Protein AF-A0A2A2IDH5-F1 (afdb_monomer)

Organism: NCBI:txid2024555

Radius of gyration: 20.51 Å; Cα contacts (8 Å, |Δi|>4): 268; chains: 1; bounding box: 49×36×58 Å

Secondary structure (DSSP, 8-state):
-GGGT--HHHHHHHTTS-HHHHHHHHHHTTPPPPPTTGGG--S---TTGGGS--HHHHHHHHHHHHHEEE-SSSS-EEEEES-HHHHHHHHHHTT--PPPEE-TTT--EEEEE--HHHHHHHHHTT---TTHHHHPPPP---HHHHHHHHHHHHHHHEEEETTTTEEEE--S-HHHHHHHHHHHHHTT---

Sequence (191 aa):
MYKEGESTADIGKRANVSAWYVNQLLKENNVERRPRGSWKRIYQLNEHYFKTWSNNMSYILGFFIADGTVARDSQFISISQKEKYILENIKKEMDSNQPLYQNKKTRVYILPLNNKIMKEDIINIHGIIPNKSSSAKFPNVPEEYMSHFVRGYFDGDGYINYEKYTLTFVGDSKAFMDSLMEILSSKGLKT

Nearest PDB structures (foldseek):
  7qsu-assembly1_A  TM=8.624E-01  e=4.381E-07  Thermococcus litoralis
  7qss-assembly1_A  TM=8.210E-01  e=2.157E-06  Thermococcus litoralis
  7qst-assembly1_A  TM=5.556E-01  e=7.504E-03  Pyrococcus horikoshii
  3e54-assembly1_B  TM=3.996E-01  e=3.382E-03  Vulcanisaeta distributa

InterPro domains:
  IPR004042 Intein DOD homing endonuclease, central region [PS50819] (60-189)
  IPR004860 Homing endonuclease, LAGLIDADG domain [PF14528] (57-103)
  IPR004860 Homing endonuclease, LAGLIDADG domain [PF14528] (145-189)
  IPR006142 Intein [PR00379] (57-69)
  IPR006142 Intein [PR00379] (148-160)
  IPR006142 Intein [PR00379] (176-191)
  IPR027434 Homing endonuclease [G3DSA:3.10.28.10] (54-191)
  IPR027434 Homing endonuclease [SSF55608] (56-125)
  IPR027434 Homing endonuclease [SSF55608] (140-190)

pLDDT: mean 86.94, std 6.56, range [62.88, 95.06]

Solvent-accessible surface area (backbone atoms only — not comparable to full-atom values): 10889 Å² total; per-residue (Å²): 100,70,91,75,70,50,49,52,59,56,52,10,63,76,69,76,45,54,37,64,57,48,49,50,51,38,57,76,66,71,52,86,74,80,63,89,68,56,88,74,60,88,59,56,56,55,58,61,55,80,78,54,91,44,65,65,45,30,19,50,51,20,24,38,70,46,42,34,46,49,46,80,93,51,58,28,32,33,40,54,38,71,58,58,66,61,55,51,51,53,32,57,75,40,58,38,68,57,70,76,44,68,41,88,85,80,58,32,28,33,43,59,47,80,31,55,60,44,44,48,38,41,35,73,73,41,56,54,49,56,74,34,59,74,66,38,58,71,54,93,65,58,76,94,34,39,68,33,20,52,53,18,25,37,76,52,40,41,47,80,39,81,90,77,74,41,80,44,79,65,77,72,18,64,70,26,51,54,53,50,49,52,56,43,42,76,71,71,44,94,124

Mean predicted aligned error: 8.14 Å

Foldseek 3Di:
DVVVPDQLCVVCVVVVHDSVVSVVVCVVVVPDDDPPCPVVDPKDWQLCLLVDDDLVNLLVLLLCLQAKAQDDPAQKIKGKALDVVVVVVVCVVRVIPADWDADPPVRIIMGIDRHNSNSCSCCPQFVQDGVCQAPPAGGPDPPVNVVSNNVSNCVRAWDADPVVRDIDGDGNYPNRVVVVVVVCVVVVDDD

Structure (mmCIF, N/CA/C/O backbone):
data_AF-A0A2A2IDH5-F1
#
_entry.id   AF-A0A2A2IDH5-F1
#
loop_
_atom_site.group_PDB
_atom_site.id
_atom_site.type_symbol
_atom_site.label_atom_id
_atom_site.label_alt_id
_atom_site.label_comp_id
_atom_site.label_asym_id
_atom_site.label_entity_id
_atom_site.label_seq_id
_atom_site.pdbx_PDB_ins_code
_atom_site.Cartn_x
_atom_site.Cartn_y
_atom_site.Cartn_z
_atom_site.occupancy
_atom_site.B_iso_or_equiv
_atom_site.auth_seq_id
_atom_site.auth_comp_id
_atom_site.auth_asym_id
_atom_site.auth_atom_id
_atom_site.pdbx_PDB_model_num
ATOM 1 N N . MET A 1 1 ? 10.435 -4.486 -30.054 1.00 75.25 1 MET A N 1
ATOM 2 C CA . MET A 1 1 ? 11.639 -5.084 -29.422 1.00 75.25 1 MET A CA 1
ATOM 3 C C . MET A 1 1 ? 11.979 -4.499 -28.041 1.00 75.25 1 MET A C 1
ATOM 5 O O . MET A 1 1 ? 11.616 -5.104 -27.044 1.00 75.25 1 MET A O 1
ATOM 9 N N . TYR A 1 2 ? 12.626 -3.324 -27.896 1.00 81.25 2 TYR A N 1
ATOM 10 C CA . TYR A 1 2 ? 13.015 -2.828 -26.547 1.00 81.25 2 TYR A CA 1
ATOM 11 C C . TYR A 1 2 ? 11.818 -2.474 -25.651 1.00 81.25 2 TYR A C 1
ATOM 13 O O . TYR A 1 2 ? 11.836 -2.761 -24.454 1.00 81.25 2 TYR A O 1
ATOM 21 N N . LYS A 1 3 ? 10.755 -1.894 -26.224 1.00 76.81 3 LYS A N 1
ATOM 22 C CA . LYS A 1 3 ? 9.500 -1.609 -25.504 1.00 76.81 3 LYS A CA 1
ATOM 23 C C . LYS A 1 3 ? 8.707 -2.875 -25.141 1.00 76.81 3 LYS A C 1
ATOM 25 O O . LYS A 1 3 ? 7.919 -2.834 -24.212 1.00 76.81 3 LYS A O 1
ATOM 30 N N . GLU A 1 4 ? 8.959 -3.992 -25.824 1.00 76.31 4 GLU A N 1
ATOM 31 C CA . GLU A 1 4 ? 8.293 -5.288 -25.589 1.00 76.31 4 GLU A CA 1
ATOM 32 C C . GLU A 1 4 ? 8.964 -6.125 -24.490 1.00 76.31 4 GLU A C 1
ATOM 34 O O . GLU A 1 4 ? 8.482 -7.201 -24.165 1.00 76.31 4 GLU A O 1
ATOM 39 N N . GLY A 1 5 ? 10.075 -5.662 -23.907 1.00 76.12 5 GLY A N 1
ATOM 40 C CA . GLY A 1 5 ? 10.741 -6.381 -22.816 1.00 76.12 5 GLY A CA 1
ATOM 41 C C . GLY A 1 5 ? 12.111 -6.963 -23.166 1.00 76.12 5 GLY A C 1
ATOM 42 O O . GLY A 1 5 ? 12.870 -7.287 -22.252 1.00 76.12 5 GLY A O 1
ATOM 43 N N . GLU A 1 6 ? 12.527 -6.964 -24.434 1.00 81.31 6 GLU A N 1
ATOM 44 C CA . GLU A 1 6 ? 13.840 -7.500 -24.829 1.00 81.31 6 GLU A CA 1
ATOM 45 C C . GLU A 1 6 ? 15.009 -6.654 -24.299 1.00 81.31 6 GLU A C 1
ATOM 47 O O . GLU A 1 6 ? 14.909 -5.426 -24.171 1.00 81.31 6 GLU A O 1
ATOM 52 N N . SER A 1 7 ? 16.125 -7.307 -23.962 1.00 83.56 7 SER A N 1
ATOM 53 C CA . SER A 1 7 ? 17.334 -6.620 -23.504 1.00 83.56 7 SER A CA 1
ATOM 54 C C . SER A 1 7 ? 18.100 -6.014 -24.684 1.00 83.56 7 SER A C 1
ATOM 56 O O . SER A 1 7 ? 18.029 -6.498 -25.811 1.00 83.56 7 SER A O 1
ATOM 58 N N . THR A 1 8 ? 18.888 -4.963 -24.445 1.00 86.69 8 THR A N 1
ATOM 59 C CA . THR A 1 8 ? 19.726 -4.364 -25.502 1.00 86.69 8 THR A CA 1
ATOM 60 C C . THR A 1 8 ? 20.790 -5.327 -26.025 1.00 86.69 8 THR A C 1
ATOM 62 O O . THR A 1 8 ? 21.214 -5.197 -27.171 1.00 86.69 8 THR A O 1
ATOM 65 N N . ALA A 1 9 ? 21.187 -6.316 -25.217 1.00 86.38 9 ALA A N 1
ATOM 66 C CA . ALA A 1 9 ? 22.082 -7.386 -25.636 1.00 86.38 9 ALA A CA 1
ATOM 67 C C . ALA A 1 9 ? 21.397 -8.354 -26.611 1.00 86.38 9 ALA A C 1
ATOM 69 O O . ALA A 1 9 ? 21.992 -8.705 -27.627 1.00 86.38 9 ALA A O 1
ATOM 70 N N . ASP A 1 10 ? 20.149 -8.742 -26.343 1.00 87.75 10 ASP A N 1
ATOM 71 C CA . ASP A 1 10 ? 19.398 -9.665 -27.206 1.00 87.75 10 ASP A CA 1
ATOM 72 C C . ASP A 1 10 ? 18.998 -9.000 -28.524 1.00 87.75 10 ASP A C 1
ATOM 74 O O . ASP A 1 10 ? 19.149 -9.593 -29.592 1.00 87.75 10 ASP A O 1
ATOM 78 N N . ILE A 1 11 ? 18.593 -7.728 -28.463 1.00 89.75 11 ILE A N 1
ATOM 79 C CA . ILE A 1 11 ? 18.322 -6.910 -29.651 1.00 89.75 11 ILE A CA 1
ATOM 80 C C . ILE A 1 11 ? 19.585 -6.785 -30.502 1.00 89.75 11 ILE A C 1
ATOM 82 O O . ILE A 1 11 ? 19.521 -6.973 -31.713 1.00 89.75 11 ILE A O 1
ATOM 86 N N . GLY A 1 12 ? 20.735 -6.520 -29.871 1.00 91.00 12 GLY A N 1
ATOM 87 C CA . GLY A 1 12 ? 22.019 -6.452 -30.565 1.00 91.00 12 GLY A CA 1
ATOM 88 C C . GLY A 1 12 ? 22.358 -7.761 -31.277 1.00 91.00 12 GLY A C 1
ATOM 89 O O . GLY A 1 12 ? 22.651 -7.751 -32.469 1.00 91.00 12 GLY A O 1
ATOM 90 N N . LYS A 1 13 ? 22.217 -8.902 -30.590 1.00 92.00 13 LYS A N 1
ATOM 91 C CA . LYS A 1 13 ? 22.432 -10.230 -31.189 1.00 92.00 13 LYS A CA 1
ATOM 92 C C . LYS A 1 13 ? 21.510 -10.490 -32.383 1.00 92.00 13 LYS A C 1
ATOM 94 O O . LYS A 1 13 ? 21.986 -10.944 -33.416 1.00 92.00 13 LYS A O 1
ATOM 99 N N . ARG A 1 14 ? 20.210 -10.187 -32.268 1.00 91.06 14 ARG A N 1
ATOM 100 C CA . ARG A 1 14 ? 19.225 -10.406 -33.347 1.00 91.06 14 ARG A CA 1
ATOM 101 C C . ARG A 1 14 ? 19.453 -9.504 -34.554 1.00 91.06 14 ARG A C 1
ATOM 103 O O . ARG A 1 14 ? 19.289 -9.952 -35.681 1.00 91.06 14 ARG A O 1
ATOM 110 N N . ALA A 1 15 ? 19.815 -8.249 -34.314 1.00 91.06 15 ALA A N 1
ATOM 111 C CA . ALA A 1 15 ? 20.080 -7.272 -35.363 1.00 91.06 15 ALA A CA 1
ATOM 112 C C . ALA A 1 15 ? 21.537 -7.305 -35.868 1.00 91.06 15 ALA A C 1
ATOM 114 O O . ALA A 1 15 ? 21.900 -6.487 -36.706 1.00 91.06 15 ALA A O 1
ATOM 115 N N . ASN A 1 16 ? 22.364 -8.234 -35.371 1.00 92.38 16 ASN A N 1
ATOM 116 C CA . ASN A 1 16 ? 23.793 -8.352 -35.673 1.00 92.38 16 ASN A CA 1
ATOM 117 C C . ASN A 1 16 ? 24.584 -7.041 -35.469 1.00 92.38 16 ASN A C 1
ATOM 119 O O . ASN A 1 16 ? 25.449 -6.673 -36.262 1.00 92.38 16 ASN A O 1
ATOM 123 N N . VAL A 1 17 ? 24.275 -6.319 -34.391 1.00 93.25 17 VAL A N 1
ATOM 124 C CA . VAL A 1 17 ? 24.934 -5.067 -33.995 1.00 93.25 17 VAL A CA 1
ATOM 125 C C . VAL A 1 17 ? 25.355 -5.120 -32.531 1.00 93.25 17 VAL A C 1
ATOM 127 O O . VAL A 1 17 ? 24.842 -5.901 -31.728 1.00 93.25 17 VAL A O 1
ATOM 130 N N . SER A 1 18 ? 26.296 -4.263 -32.139 1.00 91.94 18 SER A N 1
ATOM 131 C CA . SER A 1 18 ? 26.713 -4.200 -30.740 1.00 91.94 18 SER A CA 1
ATOM 132 C C . SER A 1 18 ? 25.581 -3.667 -29.850 1.00 91.94 18 SER A C 1
ATOM 134 O O . SER A 1 18 ? 24.831 -2.764 -30.225 1.00 91.94 18 SER A O 1
ATOM 136 N N . ALA A 1 19 ? 25.485 -4.171 -28.616 1.00 88.56 19 ALA A N 1
ATOM 137 C CA . ALA A 1 19 ? 24.550 -3.632 -27.621 1.00 88.56 19 ALA A CA 1
ATOM 138 C C . ALA A 1 19 ? 24.802 -2.137 -27.341 1.00 88.56 19 ALA A C 1
ATOM 140 O O . ALA A 1 19 ? 23.887 -1.401 -26.970 1.00 88.56 19 ALA A O 1
ATOM 141 N N . TRP A 1 20 ? 26.044 -1.677 -27.530 1.00 91.44 20 TRP A N 1
ATOM 142 C CA . TRP A 1 20 ? 26.407 -0.264 -27.472 1.00 91.44 20 TRP A CA 1
ATOM 143 C C . TRP A 1 20 ? 25.714 0.546 -28.572 1.00 91.44 20 TRP A C 1
ATOM 145 O O . TRP A 1 20 ? 25.109 1.567 -28.265 1.00 91.44 20 TRP A O 1
ATOM 155 N N . TYR A 1 21 ? 25.711 0.055 -29.813 1.00 90.31 21 TYR A N 1
ATOM 156 C CA . TYR A 1 21 ? 25.030 0.716 -30.926 1.00 90.31 21 TYR A CA 1
ATOM 157 C C . TYR A 1 21 ? 23.512 0.780 -30.703 1.00 90.31 21 TYR A C 1
ATOM 159 O O . TYR A 1 21 ? 22.900 1.833 -30.861 1.00 90.31 21 TYR A O 1
ATOM 167 N N . VAL A 1 22 ? 22.908 -0.302 -30.192 1.00 90.12 22 VAL A N 1
ATOM 168 C CA . VAL A 1 22 ? 21.497 -0.292 -29.757 1.00 90.12 22 VAL A CA 1
ATOM 169 C C . VAL A 1 22 ? 21.266 0.752 -28.659 1.00 90.12 22 VAL A C 1
ATOM 171 O O . VAL A 1 22 ? 20.273 1.477 -28.679 1.00 90.12 22 VAL A O 1
ATOM 174 N N . ASN A 1 23 ? 22.183 0.870 -27.693 1.00 88.31 23 ASN A N 1
ATOM 175 C CA . ASN A 1 23 ? 22.093 1.900 -26.662 1.00 88.31 23 ASN A CA 1
ATOM 176 C C . ASN A 1 23 ? 22.203 3.316 -27.244 1.00 88.31 23 ASN A C 1
ATOM 178 O O . ASN A 1 23 ? 21.489 4.201 -26.775 1.00 88.31 23 ASN A O 1
ATOM 182 N N . GLN A 1 24 ? 23.069 3.542 -28.226 1.00 91.75 24 GLN A N 1
ATOM 183 C CA . GLN A 1 24 ? 23.188 4.835 -28.882 1.00 91.75 24 GLN A CA 1
ATOM 184 C C . GLN A 1 24 ? 21.881 5.200 -29.598 1.00 91.75 24 GLN A C 1
ATOM 186 O O . GLN A 1 24 ? 21.319 6.254 -29.311 1.00 91.75 24 GLN A O 1
ATOM 191 N N . LEU A 1 25 ? 21.323 4.280 -30.390 1.00 91.12 25 LEU A N 1
ATOM 192 C CA . LEU A 1 25 ? 20.044 4.475 -31.079 1.00 91.12 25 LEU A CA 1
ATOM 193 C C . LEU A 1 25 ? 18.896 4.788 -30.113 1.00 91.12 25 LEU A C 1
ATOM 195 O O . LEU A 1 25 ? 18.115 5.705 -30.353 1.00 91.12 25 LEU A O 1
ATOM 199 N N . LEU A 1 26 ? 18.796 4.066 -28.992 1.00 90.12 26 LEU A N 1
ATOM 200 C CA . LEU A 1 26 ? 17.772 4.342 -27.977 1.00 90.12 26 LEU A CA 1
ATOM 201 C C . LEU A 1 26 ? 17.921 5.746 -27.372 1.00 90.12 26 LEU A C 1
ATOM 203 O O . LEU A 1 26 ? 16.916 6.370 -27.042 1.00 90.12 26 LEU A O 1
ATOM 207 N N . LYS A 1 27 ? 19.157 6.241 -27.220 1.00 89.25 27 LYS A N 1
ATOM 208 C CA . LYS A 1 27 ? 19.429 7.599 -26.728 1.00 89.25 27 LYS A CA 1
ATOM 209 C C . LYS A 1 27 ? 19.056 8.652 -27.774 1.00 89.25 27 LYS A C 1
ATOM 211 O O . LYS A 1 27 ? 18.391 9.617 -27.428 1.00 89.25 27 LYS A O 1
ATOM 216 N N . GLU A 1 28 ? 19.447 8.449 -29.030 1.00 91.56 28 GLU A N 1
ATOM 217 C CA . GLU A 1 28 ? 19.135 9.352 -30.150 1.00 91.56 28 GLU A CA 1
ATOM 218 C C . GLU A 1 28 ? 17.625 9.469 -30.394 1.00 91.56 28 GLU A C 1
ATOM 220 O O . GLU A 1 28 ? 17.127 10.544 -30.711 1.00 91.56 28 GLU A O 1
ATOM 225 N N . ASN A 1 29 ? 16.880 8.386 -30.161 1.00 90.50 29 ASN A N 1
ATOM 226 C CA . ASN A 1 29 ? 15.424 8.346 -30.302 1.00 90.50 29 ASN A CA 1
ATOM 227 C C . ASN A 1 29 ? 14.661 8.719 -29.014 1.00 90.50 29 ASN A C 1
ATOM 229 O O . ASN A 1 29 ? 13.457 8.482 -28.937 1.00 90.50 29 ASN A O 1
ATOM 233 N N . ASN A 1 30 ? 15.336 9.266 -27.992 1.00 87.12 30 ASN A N 1
ATOM 234 C CA . ASN A 1 30 ? 14.735 9.665 -26.709 1.00 87.12 30 ASN A CA 1
ATOM 235 C C . ASN A 1 30 ? 13.867 8.571 -26.056 1.00 87.12 30 ASN A C 1
ATOM 237 O O . ASN A 1 30 ? 12.819 8.844 -25.470 1.00 87.12 30 ASN A O 1
ATOM 241 N N . VAL A 1 31 ? 14.291 7.309 -26.155 1.00 86.69 31 VAL A N 1
ATOM 242 C CA . VAL A 1 31 ? 13.559 6.194 -25.551 1.00 86.69 31 VAL A CA 1
ATOM 243 C C . VAL A 1 31 ? 13.890 6.108 -24.064 1.00 86.69 31 VAL A C 1
ATOM 245 O O . VAL A 1 31 ? 15.052 5.939 -23.680 1.00 86.69 31 VAL A O 1
ATOM 248 N N . GLU A 1 32 ? 12.854 6.178 -23.226 1.00 82.00 32 GLU A N 1
ATOM 249 C CA . GLU A 1 32 ? 12.983 6.061 -21.775 1.00 82.00 32 GLU A CA 1
ATOM 250 C C . GLU A 1 32 ? 13.633 4.725 -21.382 1.00 82.00 32 GLU A C 1
ATOM 252 O O . GLU A 1 32 ? 13.291 3.646 -21.881 1.00 82.00 32 GLU A O 1
ATOM 257 N N . ARG A 1 33 ? 14.635 4.801 -20.502 1.00 80.31 33 ARG A N 1
ATOM 258 C CA . ARG A 1 33 ? 15.406 3.633 -20.075 1.00 80.31 33 ARG A CA 1
ATOM 259 C C . ARG A 1 33 ? 14.729 2.950 -18.908 1.00 80.31 33 ARG A C 1
ATOM 261 O O . ARG A 1 33 ? 14.283 3.599 -17.968 1.00 80.31 33 ARG A O 1
ATOM 268 N N . ARG A 1 34 ? 14.756 1.616 -18.919 1.00 75.88 34 ARG A N 1
ATOM 269 C CA . ARG A 1 34 ? 14.282 0.851 -17.766 1.00 75.88 34 ARG A CA 1
ATOM 270 C C . ARG A 1 34 ? 15.101 1.198 -16.518 1.00 75.88 34 ARG A C 1
ATOM 272 O O . ARG A 1 34 ? 16.325 1.352 -16.624 1.00 75.88 34 ARG A O 1
ATOM 279 N N . PRO A 1 35 ? 14.473 1.229 -15.331 1.00 72.06 35 PRO A N 1
ATOM 280 C CA . PRO A 1 35 ? 15.184 1.440 -14.082 1.00 72.06 35 PRO A CA 1
ATOM 281 C C . PRO A 1 35 ? 16.324 0.435 -13.906 1.00 72.06 35 PRO A C 1
ATOM 283 O O . PRO A 1 35 ? 16.200 -0.752 -14.238 1.00 72.06 35 PRO A O 1
ATOM 286 N N . ARG A 1 36 ? 17.445 0.898 -13.349 1.00 69.12 36 ARG A N 1
ATOM 287 C CA . ARG A 1 36 ? 18.594 0.038 -13.046 1.00 69.12 36 ARG A CA 1
ATOM 288 C C . ARG A 1 36 ? 18.159 -1.100 -12.112 1.00 69.12 36 ARG A C 1
ATOM 290 O O . ARG A 1 36 ? 17.533 -0.852 -11.088 1.00 69.12 36 ARG A O 1
ATOM 297 N N . GLY A 1 37 ? 18.489 -2.341 -12.468 1.00 68.12 37 GLY A N 1
ATOM 298 C CA . GLY A 1 37 ? 18.115 -3.547 -11.722 1.00 68.12 37 GLY A CA 1
ATOM 299 C C . GLY A 1 37 ? 16.768 -4.166 -12.114 1.00 68.12 37 GLY A C 1
ATOM 300 O O . GLY A 1 37 ? 16.475 -5.265 -11.655 1.00 68.12 37 GLY A O 1
ATOM 301 N N . SER A 1 38 ? 15.985 -3.534 -12.996 1.00 69.12 38 SER A N 1
ATOM 302 C CA . SER A 1 38 ? 14.697 -4.072 -13.478 1.00 69.12 38 SER A CA 1
ATOM 303 C C . SER A 1 38 ? 14.815 -5.445 -14.149 1.00 69.12 38 SER A C 1
ATOM 305 O O . SER A 1 38 ? 13.903 -6.251 -14.036 1.00 69.12 38 SER A O 1
ATOM 307 N N . TRP A 1 39 ? 15.954 -5.762 -14.773 1.00 68.56 39 TRP A N 1
ATOM 308 C CA . TRP A 1 39 ? 16.216 -7.078 -15.373 1.00 68.56 39 TRP A CA 1
ATOM 309 C C . TRP A 1 39 ? 16.347 -8.215 -14.346 1.00 68.56 39 TRP A C 1
ATOM 311 O O . TRP A 1 39 ? 16.311 -9.378 -14.726 1.00 68.56 39 TRP A O 1
ATOM 321 N N . LYS A 1 40 ? 16.521 -7.900 -13.053 1.00 70.38 40 LYS A N 1
ATOM 322 C CA . LYS A 1 40 ? 16.496 -8.888 -11.961 1.00 70.38 40 LYS A CA 1
ATOM 323 C C . LYS A 1 40 ? 15.075 -9.175 -11.463 1.00 70.38 40 LYS A C 1
ATOM 325 O O . LYS A 1 40 ? 14.916 -9.963 -10.534 1.00 70.38 40 LYS A O 1
ATOM 330 N N . ARG A 1 41 ? 14.049 -8.513 -12.011 1.00 71.50 41 ARG A N 1
ATOM 331 C CA . ARG A 1 41 ? 12.656 -8.759 -11.628 1.00 71.50 41 ARG A CA 1
ATOM 332 C C . ARG A 1 41 ? 12.228 -10.120 -12.169 1.00 71.50 41 ARG A C 1
ATOM 334 O O . ARG A 1 41 ? 12.190 -10.332 -13.373 1.00 71.50 41 ARG A O 1
ATOM 341 N N . ILE A 1 42 ? 11.922 -11.024 -11.246 1.00 75.69 42 ILE A N 1
ATOM 342 C CA . ILE A 1 42 ? 11.400 -12.368 -11.533 1.00 75.69 42 ILE A CA 1
ATOM 343 C C . ILE A 1 42 ? 9.864 -12.346 -11.547 1.00 75.69 42 ILE A C 1
ATOM 345 O O . ILE A 1 42 ? 9.229 -13.141 -12.233 1.00 75.69 42 ILE A O 1
ATOM 349 N N . TYR A 1 43 ? 9.272 -11.415 -10.795 1.00 80.94 43 TYR A N 1
ATOM 350 C CA . TYR A 1 43 ? 7.837 -11.336 -10.567 1.00 80.94 43 TYR A CA 1
ATOM 351 C C . TYR A 1 43 ? 7.207 -10.172 -11.338 1.00 80.94 43 TYR A C 1
ATOM 353 O O . TYR A 1 43 ? 7.729 -9.055 -11.319 1.00 80.94 43 TYR A O 1
ATOM 361 N N . GLN A 1 44 ? 6.082 -10.456 -11.994 1.00 82.88 44 GLN A N 1
ATOM 362 C CA . GLN A 1 44 ? 5.199 -9.481 -12.624 1.00 82.88 44 GLN A CA 1
ATOM 363 C C . GLN A 1 44 ? 4.422 -8.722 -11.545 1.00 82.88 44 GLN A C 1
ATOM 365 O O . GLN A 1 44 ? 4.079 -9.282 -10.500 1.00 82.88 44 GLN A O 1
ATOM 370 N N . LEU A 1 45 ? 4.199 -7.434 -11.800 1.00 84.94 45 LEU A N 1
ATOM 371 C CA . LEU A 1 45 ? 3.436 -6.521 -10.959 1.00 84.94 45 LEU A CA 1
ATOM 372 C C . LEU A 1 45 ? 3.004 -5.322 -11.806 1.00 84.94 45 LEU A C 1
ATOM 374 O O . LEU A 1 45 ? 3.820 -4.802 -12.572 1.00 84.94 45 LEU A O 1
ATOM 378 N N . ASN A 1 46 ? 1.783 -4.822 -11.613 1.00 86.62 46 ASN A N 1
ATOM 379 C CA . ASN A 1 46 ? 1.387 -3.528 -12.160 1.00 86.62 46 ASN A CA 1
ATOM 380 C C . ASN A 1 46 ? 2.147 -2.388 -11.457 1.00 86.62 46 ASN A C 1
ATOM 382 O O . ASN A 1 46 ? 1.764 -1.913 -10.389 1.00 86.62 46 ASN A O 1
ATOM 386 N N . GLU A 1 47 ? 3.249 -1.941 -12.060 1.00 84.31 47 GLU A N 1
ATOM 387 C CA . GLU A 1 47 ? 4.163 -0.953 -11.464 1.00 84.31 47 GLU A CA 1
ATOM 388 C C . GLU A 1 47 ? 3.543 0.440 -11.326 1.00 84.31 47 GLU A C 1
ATOM 390 O O . GLU A 1 47 ? 4.068 1.257 -10.579 1.00 84.31 47 GLU A O 1
ATOM 395 N N . HIS A 1 48 ? 2.4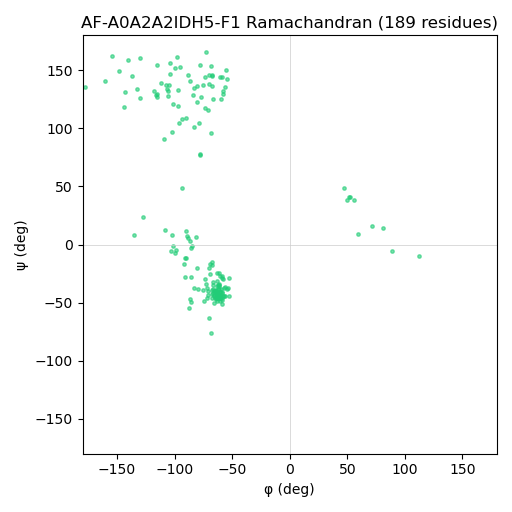55 0.713 -12.048 1.00 87.44 48 HIS A N 1
ATOM 396 C CA . HIS A 1 48 ? 1.790 2.015 -12.115 1.00 87.44 48 HIS A CA 1
ATOM 397 C C . HIS A 1 48 ? 0.441 2.031 -11.393 1.00 87.44 48 HIS A C 1
ATOM 399 O O . HIS A 1 48 ? -0.320 2.985 -11.538 1.00 87.44 48 HIS A O 1
ATOM 405 N N . TYR A 1 49 ? 0.152 1.000 -10.595 1.00 89.94 49 TYR A N 1
ATOM 406 C CA . TYR A 1 49 ? -1.126 0.844 -9.904 1.00 89.94 49 TYR A CA 1
ATOM 407 C C . TYR A 1 49 ? -1.522 2.073 -9.066 1.00 89.94 49 TYR A C 1
ATOM 409 O O . TYR A 1 49 ? -2.683 2.460 -9.050 1.00 89.94 49 TYR A O 1
ATOM 417 N N . PHE A 1 50 ? -0.559 2.740 -8.419 1.00 90.00 50 PHE A N 1
ATOM 418 C CA . PHE A 1 50 ? -0.825 3.904 -7.563 1.00 90.00 50 PHE A CA 1
ATOM 419 C C . PHE A 1 50 ? -0.826 5.255 -8.294 1.00 90.00 50 PHE A C 1
ATOM 421 O O . PHE A 1 50 ? -0.941 6.291 -7.636 1.00 90.00 50 PHE A O 1
ATOM 428 N N . LYS A 1 51 ? -0.699 5.272 -9.628 1.00 90.50 51 LYS A N 1
ATOM 429 C CA . LYS A 1 51 ? -0.709 6.513 -10.421 1.00 90.50 51 LYS A CA 1
ATOM 430 C C . LYS A 1 51 ? -2.108 6.985 -10.791 1.00 90.50 51 LYS A C 1
ATOM 432 O O . LYS A 1 51 ? -2.312 8.178 -10.992 1.00 90.50 51 LYS A O 1
ATOM 437 N N . THR A 1 52 ? -3.054 6.060 -10.906 1.00 90.50 52 THR A N 1
ATOM 438 C CA . THR A 1 52 ? -4.427 6.356 -11.315 1.00 90.50 52 THR A CA 1
ATOM 439 C C . THR A 1 52 ? -5.367 6.021 -10.175 1.00 90.50 52 THR A C 1
ATOM 441 O O . THR A 1 52 ? -5.324 4.921 -9.627 1.00 90.50 52 THR A O 1
ATOM 444 N N . TRP A 1 53 ? -6.216 6.978 -9.817 1.00 91.50 53 TRP A N 1
ATOM 445 C CA . TRP A 1 53 ? -7.227 6.767 -8.796 1.00 91.50 53 TRP A CA 1
ATOM 446 C C . TRP A 1 53 ? -8.322 5.823 -9.297 1.00 91.50 53 TRP A C 1
ATOM 448 O O . TRP A 1 53 ? -8.770 5.906 -10.439 1.00 91.50 53 TRP A O 1
ATOM 458 N N . SER A 1 54 ? -8.739 4.913 -8.426 1.00 94.31 54 SER A N 1
ATOM 459 C CA . SER A 1 54 ? -9.878 4.023 -8.631 1.00 94.31 54 SER A CA 1
ATOM 460 C C . SER A 1 54 ? -10.431 3.604 -7.273 1.00 94.31 54 SER A C 1
ATOM 462 O O . SER A 1 54 ? -9.733 3.674 -6.260 1.00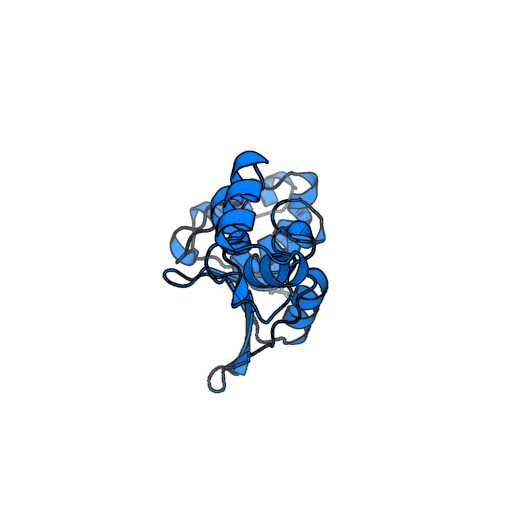 94.31 54 SER A O 1
ATOM 464 N N . ASN A 1 55 ? -11.665 3.103 -7.232 1.00 94.94 55 ASN A N 1
ATOM 465 C CA . ASN A 1 55 ? -12.288 2.646 -5.984 1.00 94.94 55 ASN A CA 1
ATOM 466 C C . ASN A 1 55 ? -11.453 1.568 -5.264 1.00 94.94 55 ASN A C 1
ATOM 468 O O . ASN A 1 55 ? -11.378 1.553 -4.032 1.00 94.94 55 ASN A O 1
ATOM 472 N N . ASN A 1 56 ? -10.807 0.682 -6.026 1.00 94.62 56 ASN A N 1
ATOM 473 C CA . ASN A 1 56 ? -9.965 -0.388 -5.492 1.00 94.62 56 ASN A CA 1
ATOM 474 C C . ASN A 1 56 ? -8.577 0.118 -5.096 1.00 94.62 56 ASN A C 1
ATOM 476 O O . ASN A 1 56 ? -8.043 -0.295 -4.067 1.00 94.62 56 ASN A O 1
ATOM 480 N N . MET A 1 57 ? -8.000 1.037 -5.874 1.00 94.31 57 MET A N 1
ATOM 481 C CA . MET A 1 57 ? -6.715 1.656 -5.554 1.00 94.31 57 MET A CA 1
ATOM 482 C C . MET A 1 57 ? -6.809 2.440 -4.246 1.00 94.31 57 MET A C 1
ATOM 484 O O . MET A 1 57 ? -5.980 2.235 -3.364 1.00 94.31 57 MET A O 1
ATOM 488 N N . SER A 1 58 ? -7.861 3.239 -4.068 1.00 94.31 58 SER A N 1
ATOM 489 C CA . SER A 1 58 ? -8.084 4.032 -2.854 1.00 94.31 58 SER A CA 1
ATOM 490 C C . SER A 1 58 ? -8.308 3.157 -1.628 1.00 94.31 58 SER A C 1
ATOM 492 O O . SER A 1 58 ? -7.752 3.432 -0.568 1.00 94.31 58 SER A O 1
ATOM 494 N N . TYR A 1 59 ? -9.058 2.063 -1.788 1.00 95.06 59 TYR A N 1
ATOM 495 C CA . TYR A 1 59 ? -9.216 1.048 -0.747 1.00 95.06 59 TYR A CA 1
ATOM 496 C C . TYR A 1 59 ? -7.876 0.438 -0.334 1.00 95.06 59 TYR A C 1
ATOM 498 O O . TYR A 1 59 ? -7.529 0.433 0.844 1.00 95.06 59 TYR A O 1
ATOM 506 N N . ILE A 1 60 ? -7.088 -0.012 -1.309 1.00 94.44 60 ILE A N 1
ATOM 507 C CA . ILE A 1 60 ? -5.764 -0.583 -1.063 1.00 94.44 60 ILE A CA 1
ATOM 508 C C . ILE A 1 60 ? -4.816 0.445 -0.445 1.00 94.44 60 ILE A C 1
ATOM 510 O O . ILE A 1 60 ? -4.010 0.077 0.403 1.00 94.44 60 ILE A O 1
ATOM 514 N N . LEU A 1 61 ? -4.902 1.720 -0.830 1.00 93.25 61 LEU A N 1
ATOM 515 C CA . LEU A 1 61 ? -4.088 2.791 -0.261 1.00 93.25 61 LEU A CA 1
ATOM 516 C C . LEU A 1 61 ? -4.427 3.030 1.217 1.00 93.25 61 LEU A C 1
ATOM 518 O O . LEU A 1 61 ? -3.516 3.125 2.037 1.00 93.25 61 LEU A O 1
ATOM 522 N N . GLY A 1 62 ? -5.717 3.072 1.566 1.00 92.44 62 GLY A N 1
ATOM 523 C CA . GLY A 1 62 ? -6.165 3.162 2.958 1.00 92.44 62 GLY A CA 1
ATOM 524 C C . GLY A 1 62 ? -5.687 1.966 3.779 1.00 92.44 62 GLY A C 1
ATOM 525 O O . GLY A 1 62 ? -5.045 2.137 4.816 1.00 92.44 62 GLY A O 1
ATOM 526 N N . PHE A 1 63 ? -5.886 0.757 3.250 1.00 92.81 63 PHE A N 1
ATOM 527 C CA . PHE A 1 63 ? -5.420 -0.486 3.870 1.00 92.81 63 PHE A CA 1
ATOM 528 C C . PHE A 1 63 ? -3.893 -0.506 4.038 1.00 92.81 63 PHE A C 1
ATOM 530 O O . PHE A 1 63 ? -3.359 -0.938 5.057 1.00 92.81 63 PHE A O 1
ATOM 537 N N . PHE A 1 64 ? -3.158 0.031 3.061 1.00 92.19 64 PHE A N 1
ATOM 538 C CA . PHE A 1 64 ? -1.708 0.168 3.124 1.00 92.19 64 PHE A CA 1
ATOM 539 C C . PHE A 1 64 ? -1.258 1.160 4.203 1.00 92.19 64 PHE A C 1
ATOM 541 O O . PHE A 1 64 ? -0.193 0.971 4.790 1.00 92.19 64 PHE A O 1
ATOM 548 N N . ILE A 1 65 ? -2.018 2.215 4.499 1.00 89.94 65 ILE A N 1
ATOM 549 C CA . ILE A 1 65 ? -1.670 3.157 5.575 1.00 89.94 65 ILE A CA 1
ATOM 550 C C . ILE A 1 65 ? -1.913 2.554 6.956 1.00 89.94 65 ILE A C 1
ATOM 552 O O . ILE A 1 65 ? -1.123 2.848 7.851 1.00 89.94 65 ILE A O 1
ATOM 556 N N . ALA A 1 66 ? -2.873 1.646 7.102 1.00 88.88 66 ALA A N 1
ATOM 557 C CA . ALA A 1 66 ? -3.005 0.808 8.290 1.00 88.88 66 ALA A CA 1
ATOM 558 C C . ALA A 1 66 ? -1.837 -0.202 8.375 1.00 88.88 66 ALA A C 1
ATOM 560 O O . ALA A 1 66 ? -0.819 0.054 9.021 1.00 88.88 66 ALA A O 1
ATOM 561 N N . ASP A 1 67 ? -1.869 -1.265 7.570 1.00 88.25 67 ASP A N 1
ATOM 562 C CA . ASP A 1 67 ? -1.016 -2.457 7.755 1.00 88.25 67 ASP A CA 1
ATOM 563 C C . ASP A 1 67 ? 0.219 -2.540 6.839 1.00 88.25 67 ASP A C 1
ATOM 565 O O . ASP A 1 67 ? 1.020 -3.483 6.884 1.00 88.25 67 ASP A O 1
ATOM 569 N N . GLY A 1 68 ? 0.399 -1.563 5.953 1.00 88.75 68 GLY A N 1
ATOM 570 C CA . GLY A 1 68 ? 1.541 -1.522 5.041 1.00 88.75 68 GLY A CA 1
ATOM 571 C C . GLY A 1 68 ? 2.860 -1.158 5.724 1.00 88.75 68 GLY A C 1
ATOM 572 O O . GLY A 1 68 ? 2.920 -0.641 6.833 1.00 88.75 68 GLY A O 1
ATOM 573 N N . THR A 1 69 ? 3.972 -1.388 5.044 1.00 89.88 69 THR A N 1
ATOM 574 C CA . THR A 1 69 ? 5.303 -0.935 5.452 1.00 89.88 69 THR A CA 1
ATOM 575 C C . THR A 1 69 ? 6.077 -0.531 4.208 1.00 89.88 69 THR A C 1
ATOM 577 O O . THR A 1 69 ? 6.142 -1.275 3.229 1.00 89.88 69 THR A O 1
ATOM 580 N N . VAL A 1 70 ? 6.687 0.651 4.249 1.00 90.31 70 VAL A N 1
ATOM 581 C CA . VAL A 1 70 ? 7.619 1.117 3.217 1.00 90.31 70 VAL A CA 1
ATOM 582 C C . VAL A 1 70 ? 9.034 0.822 3.700 1.00 90.31 70 VAL A C 1
ATOM 584 O O . VAL A 1 70 ? 9.451 1.328 4.743 1.00 90.31 70 VAL A O 1
ATOM 587 N N . ALA A 1 71 ? 9.790 0.007 2.960 1.00 88.00 71 ALA A N 1
ATOM 588 C CA . ALA A 1 71 ? 11.160 -0.307 3.345 1.00 88.00 71 ALA A CA 1
ATOM 589 C C . ALA A 1 71 ? 12.058 0.936 3.228 1.00 88.00 71 ALA A C 1
ATOM 591 O O . ALA A 1 71 ? 12.006 1.653 2.228 1.00 88.00 71 ALA A O 1
ATOM 592 N N . ARG A 1 72 ? 12.922 1.176 4.222 1.00 83.56 72 ARG A N 1
ATOM 593 C CA . ARG A 1 72 ? 13.857 2.314 4.219 1.00 83.56 72 ARG A CA 1
ATOM 594 C C . ARG A 1 72 ? 14.949 2.123 3.164 1.00 83.56 72 ARG A C 1
ATOM 596 O O . ARG A 1 72 ? 14.976 2.843 2.167 1.00 83.56 72 ARG A O 1
ATOM 603 N N . ASP A 1 73 ? 15.757 1.081 3.335 1.00 84.25 73 ASP A N 1
ATOM 604 C CA . ASP A 1 73 ? 16.970 0.853 2.534 1.00 84.25 73 ASP A CA 1
ATOM 605 C C . ASP A 1 73 ? 16.726 -0.023 1.297 1.00 84.25 73 ASP A C 1
ATOM 607 O O . ASP A 1 73 ? 17.519 -0.047 0.357 1.00 84.25 73 ASP A O 1
ATOM 611 N N . SER A 1 74 ? 15.598 -0.734 1.270 1.00 84.88 74 SER A N 1
ATOM 612 C CA . SER A 1 74 ? 15.235 -1.641 0.180 1.00 84.88 74 SER A CA 1
ATOM 613 C C . SER A 1 74 ? 14.165 -1.049 -0.738 1.00 84.88 74 SER A C 1
ATOM 615 O O . SER A 1 74 ? 13.396 -0.168 -0.355 1.00 84.88 74 SER A O 1
ATOM 617 N N . GLN A 1 75 ? 14.114 -1.531 -1.980 1.00 84.81 75 GLN A N 1
ATOM 618 C CA . GLN A 1 75 ? 13.221 -1.030 -3.033 1.00 84.81 75 GLN A CA 1
ATOM 619 C C . GLN A 1 75 ? 11.908 -1.826 -3.089 1.00 84.81 75 GLN A C 1
ATOM 621 O O . GLN A 1 75 ? 11.510 -2.307 -4.150 1.00 84.81 75 GLN A O 1
ATOM 626 N N . PHE A 1 76 ? 11.274 -2.010 -1.931 1.00 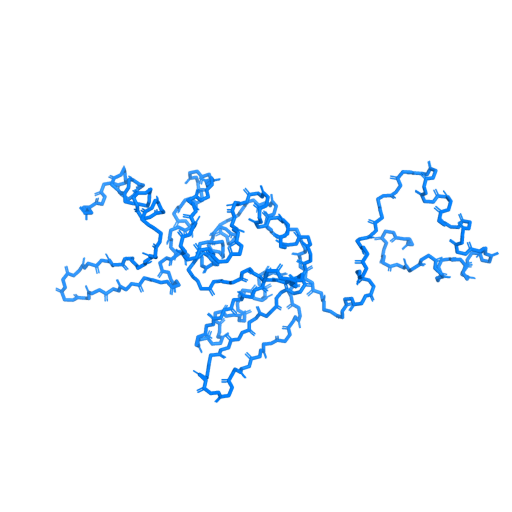86.38 76 PHE A N 1
ATOM 627 C CA . PHE A 1 76 ? 10.002 -2.713 -1.822 1.00 86.38 76 PHE A CA 1
ATOM 628 C C . PHE A 1 76 ? 9.067 -2.043 -0.821 1.00 86.38 76 PHE A C 1
ATOM 630 O O . PHE A 1 76 ? 9.493 -1.318 0.083 1.00 86.38 76 PHE A O 1
ATOM 637 N N . ILE A 1 77 ? 7.788 -2.336 -0.993 1.00 90.62 77 ILE A N 1
ATOM 638 C CA . ILE A 1 77 ? 6.751 -2.120 0.009 1.00 90.62 77 ILE A CA 1
ATOM 639 C C . ILE A 1 77 ? 6.206 -3.485 0.416 1.00 90.62 77 ILE A C 1
ATOM 641 O O . ILE A 1 77 ? 6.298 -4.442 -0.353 1.00 90.62 77 ILE A O 1
ATOM 645 N N . SER A 1 78 ? 5.669 -3.609 1.616 1.00 91.69 78 SER A N 1
ATOM 646 C CA . SER A 1 78 ? 5.083 -4.866 2.074 1.00 91.69 78 SER A CA 1
ATOM 647 C C . SER A 1 78 ? 3.777 -4.622 2.790 1.00 91.69 78 SER A C 1
ATOM 649 O O . SER A 1 78 ? 3.648 -3.635 3.504 1.00 91.69 78 SER A O 1
ATOM 651 N N . ILE A 1 79 ? 2.837 -5.543 2.628 1.00 92.69 79 ILE A N 1
ATOM 652 C CA . ILE A 1 79 ? 1.591 -5.571 3.392 1.00 92.69 79 ILE A CA 1
ATOM 653 C C . ILE A 1 79 ? 1.619 -6.836 4.235 1.00 92.69 79 ILE A C 1
ATOM 655 O O . ILE A 1 79 ? 1.916 -7.914 3.709 1.00 92.69 79 ILE A O 1
ATOM 659 N N . SER A 1 80 ? 1.365 -6.692 5.532 1.00 92.00 80 SER A N 1
ATOM 660 C CA . SER A 1 80 ? 1.382 -7.808 6.474 1.00 92.00 80 SER A CA 1
ATOM 661 C C . SER A 1 80 ? -0.017 -8.019 7.026 1.00 92.00 80 SER A C 1
ATOM 663 O O . SER A 1 80 ? -0.600 -7.073 7.528 1.00 92.00 80 SER A O 1
ATOM 665 N N . GLN A 1 81 ? -0.550 -9.238 6.944 1.00 92.00 81 GLN A N 1
ATOM 666 C CA . GLN A 1 81 ? -1.867 -9.547 7.501 1.00 92.00 81 GLN A CA 1
ATOM 667 C C . GLN A 1 81 ? -1.955 -10.998 7.992 1.00 92.00 81 GLN A C 1
ATOM 669 O O . GLN A 1 81 ? -1.279 -11.888 7.467 1.00 92.00 81 GLN A O 1
ATOM 674 N N . LYS A 1 82 ? -2.768 -11.263 9.019 1.00 88.88 82 LYS A N 1
ATOM 675 C CA . LYS A 1 82 ? -3.029 -12.630 9.510 1.00 88.88 82 LYS A CA 1
ATOM 676 C C . LYS A 1 82 ? -3.899 -13.417 8.530 1.00 88.88 82 LYS A C 1
ATOM 678 O O . LYS A 1 82 ? -3.6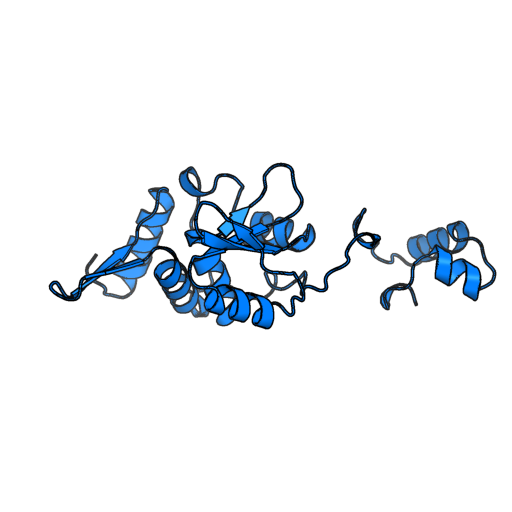73 -14.606 8.305 1.00 88.88 82 LYS A O 1
ATOM 683 N N . GLU A 1 83 ? -4.858 -12.747 7.911 1.00 89.88 83 GLU A N 1
ATOM 684 C CA . GLU A 1 83 ? -5.805 -13.298 6.957 1.00 89.88 83 GLU A CA 1
ATOM 685 C C . GLU A 1 83 ? -5.190 -13.352 5.555 1.00 89.88 83 GLU A C 1
ATOM 687 O O . GLU A 1 83 ? -5.140 -12.370 4.811 1.00 89.88 83 GLU A O 1
ATOM 692 N N . LYS A 1 84 ? -4.749 -14.548 5.158 1.00 91.25 84 LYS A N 1
ATOM 693 C CA . LYS A 1 84 ? -4.111 -14.790 3.856 1.00 91.25 84 LYS A CA 1
ATOM 694 C C . LYS A 1 84 ? -4.959 -14.328 2.660 1.00 91.25 84 LYS A C 1
ATOM 696 O O . LYS A 1 84 ? -4.405 -13.801 1.699 1.00 91.25 84 LYS A O 1
ATOM 701 N N . TYR A 1 85 ? -6.281 -14.510 2.720 1.00 92.50 85 TYR A N 1
ATOM 702 C CA . TYR A 1 85 ? -7.184 -14.218 1.599 1.00 92.50 85 TYR A CA 1
ATOM 703 C C . TYR A 1 85 ? -7.196 -12.727 1.222 1.00 92.50 85 TYR A C 1
ATOM 705 O O . TYR A 1 85 ? -7.327 -12.396 0.046 1.00 92.50 85 TYR A O 1
ATOM 713 N N . ILE A 1 86 ? -7.001 -11.823 2.193 1.00 92.06 86 ILE A N 1
ATOM 714 C CA . ILE A 1 86 ? -6.932 -10.377 1.941 1.00 92.06 86 ILE A CA 1
ATOM 715 C C . ILE A 1 86 ? -5.719 -10.076 1.058 1.00 92.06 86 ILE A C 1
ATOM 717 O O . ILE A 1 86 ? -5.835 -9.402 0.035 1.00 92.06 86 ILE A O 1
ATOM 721 N N . LEU A 1 87 ? -4.563 -10.647 1.402 1.00 92.25 87 LEU A N 1
ATOM 722 C CA . LEU A 1 87 ? -3.341 -10.479 0.619 1.00 92.25 87 LEU A CA 1
ATOM 723 C C . LEU A 1 87 ? -3.447 -11.132 -0.764 1.00 92.25 87 LEU A C 1
ATOM 725 O O . LEU A 1 87 ? -2.901 -10.598 -1.725 1.00 92.25 87 LEU A O 1
ATOM 729 N N . GLU A 1 88 ? -4.148 -12.262 -0.889 1.00 92.94 88 GLU A N 1
ATOM 730 C CA . GLU A 1 88 ? -4.412 -12.898 -2.188 1.00 92.94 88 GLU A CA 1
ATOM 731 C C . GLU A 1 88 ? -5.300 -12.023 -3.084 1.00 92.94 88 GLU A C 1
ATOM 733 O O . GLU A 1 88 ? -5.008 -11.883 -4.273 1.00 92.94 88 GLU A O 1
ATOM 738 N N . ASN A 1 89 ? -6.320 -11.372 -2.519 1.00 93.38 89 ASN A N 1
ATOM 739 C CA . ASN A 1 89 ? -7.168 -10.429 -3.247 1.00 93.38 89 ASN A CA 1
ATOM 740 C C . ASN A 1 89 ? -6.384 -9.192 -3.703 1.00 93.38 89 ASN A C 1
ATOM 742 O O . ASN A 1 89 ? -6.462 -8.828 -4.873 1.00 93.38 89 ASN A O 1
ATOM 746 N N . ILE A 1 90 ? -5.571 -8.594 -2.824 1.00 92.44 90 ILE A N 1
ATOM 747 C CA . ILE A 1 90 ? -4.710 -7.452 -3.181 1.00 92.44 90 ILE A CA 1
ATOM 748 C C . ILE A 1 90 ? -3.704 -7.855 -4.263 1.00 92.44 90 ILE A C 1
ATOM 750 O O . ILE A 1 90 ? -3.498 -7.132 -5.236 1.00 92.44 90 ILE A O 1
ATOM 754 N N . LYS A 1 91 ? -3.096 -9.037 -4.124 1.00 92.12 91 LYS A N 1
ATOM 755 C CA . LYS A 1 91 ? -2.172 -9.590 -5.116 1.00 92.12 91 LYS A CA 1
ATOM 756 C C . LYS A 1 91 ? -2.843 -9.730 -6.487 1.00 92.12 91 LYS A C 1
ATOM 758 O O . LYS A 1 91 ? -2.225 -9.377 -7.489 1.00 92.12 91 LYS A O 1
ATOM 763 N N . LYS A 1 92 ? -4.079 -10.236 -6.527 1.00 92.44 92 LYS A N 1
ATOM 764 C CA . LYS A 1 92 ? -4.863 -10.386 -7.758 1.00 92.44 92 LYS A CA 1
ATOM 765 C C . LYS A 1 92 ? -5.216 -9.030 -8.373 1.00 92.44 92 LYS A C 1
ATOM 767 O O . LYS A 1 92 ? -5.058 -8.866 -9.575 1.00 92.44 92 LYS A O 1
ATOM 772 N N . GLU A 1 93 ? -5.636 -8.068 -7.556 1.00 93.00 93 GLU A N 1
ATOM 773 C CA . GLU A 1 93 ? -5.983 -6.713 -8.004 1.00 93.00 93 GLU A CA 1
ATOM 774 C C . GLU A 1 93 ? -4.782 -5.978 -8.619 1.00 93.00 93 GLU A C 1
ATOM 776 O O . GLU A 1 93 ? -4.906 -5.290 -9.628 1.00 93.00 93 GLU A O 1
ATOM 781 N N . MET A 1 94 ? -3.588 -6.166 -8.051 1.00 89.56 94 MET A N 1
ATOM 782 C CA . MET A 1 94 ? -2.352 -5.563 -8.560 1.00 89.56 94 MET A CA 1
ATOM 783 C C . MET A 1 94 ? -1.713 -6.326 -9.734 1.00 89.56 94 MET A C 1
ATOM 785 O O . MET A 1 94 ? -0.590 -5.991 -10.124 1.00 89.56 94 MET A O 1
ATOM 789 N N . ASP A 1 95 ? -2.378 -7.361 -10.258 1.00 89.31 95 ASP A N 1
ATOM 790 C CA . ASP A 1 95 ? -1.843 -8.274 -11.279 1.00 89.31 95 ASP A CA 1
ATOM 791 C C . ASP A 1 95 ? -0.420 -8.760 -10.937 1.00 89.31 95 ASP A C 1
ATOM 793 O O . ASP A 1 95 ? 0.539 -8.651 -11.704 1.00 89.31 95 ASP A O 1
ATOM 797 N N . SER A 1 96 ? -0.257 -9.213 -9.692 1.00 88.25 96 SER A N 1
ATOM 798 C CA . SER A 1 96 ? 1.031 -9.615 -9.139 1.00 88.25 96 SER A CA 1
ATOM 799 C C . SER A 1 96 ? 1.149 -11.127 -9.052 1.00 88.25 96 SER A C 1
ATOM 801 O O . SER A 1 96 ? 0.252 -11.812 -8.562 1.00 88.25 96 SER A O 1
ATOM 803 N N . ASN A 1 97 ? 2.309 -11.670 -9.421 1.00 88.44 97 ASN A N 1
ATOM 804 C CA . ASN A 1 97 ? 2.629 -13.082 -9.194 1.00 88.44 97 ASN A CA 1
ATOM 805 C C . ASN A 1 97 ? 3.577 -13.303 -7.994 1.00 88.44 97 ASN A C 1
ATOM 807 O O . ASN A 1 97 ? 3.975 -14.442 -7.746 1.00 88.44 97 ASN A O 1
ATOM 811 N N . GLN A 1 98 ? 3.870 -12.260 -7.199 1.00 88.06 98 GLN A N 1
ATOM 812 C CA . GLN A 1 98 ? 4.755 -12.352 -6.024 1.00 88.06 98 GLN A CA 1
ATOM 813 C C . GLN A 1 98 ? 4.265 -13.424 -5.028 1.00 88.06 98 GLN A C 1
ATOM 815 O O . GLN A 1 98 ? 3.064 -13.499 -4.734 1.00 88.06 98 GLN A O 1
ATOM 820 N N . PRO A 1 99 ? 5.150 -14.273 -4.485 1.00 88.38 99 PRO A N 1
ATOM 821 C CA . PRO A 1 99 ? 4.774 -15.247 -3.471 1.00 88.38 99 PRO A CA 1
ATOM 822 C C . PRO A 1 99 ? 4.447 -14.566 -2.136 1.00 88.38 99 PRO A C 1
ATOM 824 O O . PRO A 1 99 ? 5.062 -13.571 -1.753 1.00 88.38 99 PRO A O 1
ATOM 827 N N . LEU A 1 100 ? 3.486 -15.142 -1.414 1.00 91.31 100 LEU A N 1
ATOM 828 C CA . LEU A 1 100 ? 3.202 -14.780 -0.028 1.00 91.31 100 LEU A CA 1
ATOM 829 C C . LEU A 1 100 ? 4.159 -15.535 0.890 1.00 91.31 100 LEU A C 1
ATOM 831 O O . LEU A 1 100 ? 4.334 -16.746 0.752 1.00 91.31 100 LEU A O 1
ATOM 835 N N . TYR A 1 101 ? 4.735 -14.829 1.854 1.00 91.06 101 TYR A N 1
ATOM 836 C CA . TYR A 1 101 ? 5.602 -15.417 2.868 1.00 91.06 101 TYR A CA 1
ATOM 837 C C . TYR A 1 101 ? 4.872 -15.453 4.199 1.00 91.06 101 TYR A C 1
ATOM 839 O O . TYR A 1 101 ? 4.239 -14.475 4.572 1.00 91.06 101 TYR A O 1
ATOM 847 N N . GLN A 1 102 ? 4.981 -16.549 4.944 1.00 93.06 102 GLN A N 1
ATOM 848 C CA . GLN A 1 102 ? 4.460 -16.606 6.306 1.00 93.06 102 GLN A CA 1
ATOM 849 C C . GLN A 1 102 ? 5.607 -16.541 7.308 1.00 93.06 102 GLN A C 1
ATOM 851 O O . GLN A 1 102 ? 6.557 -17.328 7.248 1.00 93.06 102 GLN A O 1
ATOM 856 N N . ASN A 1 103 ? 5.509 -15.625 8.266 1.00 89.69 103 ASN A N 1
ATOM 857 C CA . ASN A 1 103 ? 6.436 -15.588 9.381 1.00 89.69 103 ASN A CA 1
ATOM 858 C C . ASN A 1 103 ? 6.121 -16.742 10.345 1.00 89.69 103 ASN A C 1
ATOM 860 O O . ASN A 1 103 ? 5.053 -16.789 10.951 1.00 89.69 103 ASN A O 1
ATOM 864 N N . LYS A 1 104 ? 7.069 -17.670 10.519 1.00 87.56 104 LYS A N 1
ATOM 865 C CA . LYS A 1 104 ? 6.889 -18.870 11.356 1.00 87.56 104 LYS A CA 1
ATOM 866 C C . LYS A 1 104 ? 6.599 -18.562 12.831 1.00 87.56 104 LYS A C 1
ATOM 868 O O . LYS A 1 104 ? 5.970 -19.379 13.493 1.00 87.56 104 LYS A O 1
ATOM 873 N N . LYS A 1 105 ? 7.057 -17.415 13.350 1.00 88.06 105 LYS A N 1
ATOM 874 C CA . LYS A 1 105 ? 6.878 -17.039 14.763 1.00 88.06 105 LYS A CA 1
ATOM 875 C C . LYS A 1 105 ? 5.540 -16.349 15.005 1.00 88.06 105 LYS A C 1
ATOM 877 O O . LYS A 1 105 ? 4.812 -16.733 15.910 1.00 88.06 105 LYS A O 1
ATOM 882 N N . THR A 1 106 ? 5.216 -15.346 14.193 1.00 87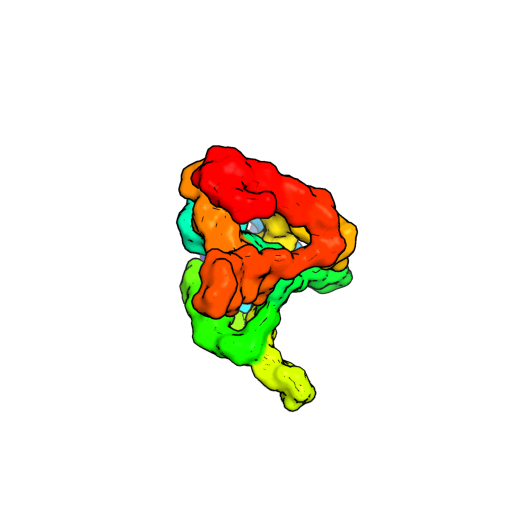.06 106 THR A N 1
ATOM 883 C CA . THR A 1 106 ? 4.004 -14.529 14.379 1.00 87.06 106 THR A CA 1
ATOM 884 C C . THR A 1 106 ? 2.783 -15.088 13.649 1.00 87.06 106 THR A C 1
ATOM 886 O O . THR A 1 106 ? 1.673 -14.628 13.891 1.00 87.06 106 THR A O 1
ATOM 889 N N . ARG A 1 107 ? 2.974 -16.071 12.754 1.00 89.56 107 ARG A N 1
ATOM 890 C CA . ARG A 1 107 ? 1.968 -16.636 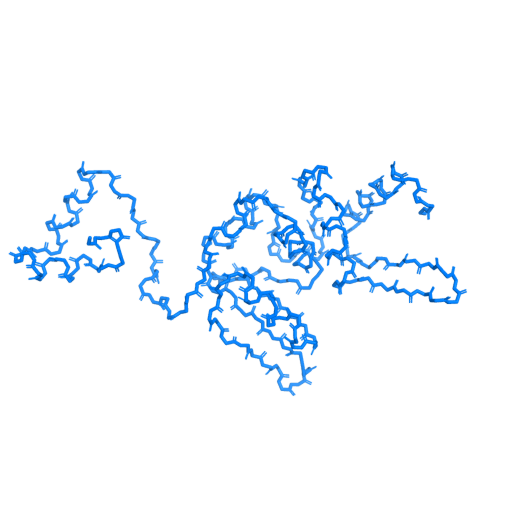11.831 1.00 89.56 107 ARG A CA 1
ATOM 891 C C . ARG A 1 107 ? 1.349 -15.625 10.858 1.00 89.56 107 ARG A C 1
ATOM 893 O O . ARG A 1 107 ? 0.431 -15.986 10.128 1.00 89.56 107 ARG A O 1
ATOM 900 N N . VAL A 1 108 ? 1.884 -14.407 10.809 1.00 91.50 108 VAL A N 1
ATOM 901 C CA . VAL A 1 108 ? 1.461 -13.335 9.902 1.00 91.50 108 VAL A CA 1
ATOM 902 C C . VAL A 1 108 ? 1.969 -13.624 8.492 1.00 91.50 108 VAL A C 1
ATOM 904 O O . VAL A 1 108 ? 3.120 -14.037 8.313 1.00 91.50 108 VAL A O 1
ATOM 907 N N . TYR A 1 109 ? 1.113 -13.408 7.498 1.00 93.50 109 TYR A N 1
ATOM 908 C CA . TYR A 1 109 ? 1.474 -13.458 6.088 1.00 93.50 109 TYR A CA 1
ATOM 909 C C . TYR A 1 109 ? 1.958 -12.091 5.619 1.00 93.50 109 TYR A C 1
ATOM 911 O O . TYR A 1 109 ? 1.479 -11.058 6.071 1.00 93.50 109 TYR A O 1
ATOM 919 N N . ILE A 1 110 ? 2.919 -12.090 4.706 1.00 93.06 110 ILE A N 1
ATOM 920 C CA . ILE A 1 110 ? 3.571 -10.901 4.175 1.00 93.06 110 ILE A CA 1
ATOM 921 C C . ILE A 1 110 ? 3.547 -11.003 2.655 1.00 93.06 110 ILE A C 1
ATOM 923 O O . ILE A 1 110 ? 4.021 -11.989 2.080 1.00 93.06 110 ILE A O 1
ATOM 927 N N . LEU A 1 111 ? 3.023 -9.963 2.014 1.00 93.06 111 LEU A N 1
ATOM 928 C CA . LEU A 1 111 ? 3.107 -9.742 0.576 1.00 93.06 111 LEU A CA 1
ATOM 929 C C . LEU A 1 111 ? 4.190 -8.689 0.302 1.00 93.06 111 LEU A C 1
ATOM 931 O O . LEU A 1 111 ? 3.911 -7.494 0.427 1.00 93.06 111 LEU A O 1
ATOM 935 N N . PRO A 1 112 ? 5.427 -9.087 -0.042 1.00 91.31 112 PRO A N 1
ATOM 936 C CA . PRO A 1 112 ? 6.433 -8.146 -0.501 1.00 91.31 112 PRO A CA 1
ATOM 937 C C . PRO A 1 112 ? 6.155 -7.768 -1.958 1.00 91.31 112 PRO A C 1
ATOM 939 O O . PRO A 1 112 ? 6.044 -8.616 -2.838 1.00 91.31 112 PRO A O 1
ATOM 942 N N . LEU A 1 113 ? 6.075 -6.472 -2.222 1.00 89.31 113 LEU A N 1
ATOM 943 C CA . LEU A 1 113 ? 5.928 -5.898 -3.550 1.00 89.31 113 LEU A CA 1
ATOM 944 C C . LEU A 1 113 ? 7.251 -5.216 -3.902 1.00 89.31 113 LEU A C 1
ATOM 946 O O . LEU A 1 113 ? 7.508 -4.054 -3.578 1.00 89.31 113 LEU A O 1
ATOM 950 N N . ASN A 1 114 ? 8.133 -5.993 -4.529 1.00 85.81 114 ASN A N 1
ATOM 951 C CA . ASN A 1 114 ? 9.489 -5.580 -4.885 1.00 85.81 114 ASN A CA 1
ATOM 952 C C . ASN A 1 114 ? 9.493 -4.691 -6.131 1.00 85.81 114 ASN A C 1
ATOM 954 O O . ASN A 1 114 ? 9.820 -5.143 -7.232 1.00 85.81 114 ASN A O 1
ATOM 958 N N . ASN A 1 115 ? 9.113 -3.426 -5.966 1.00 84.88 115 ASN A N 1
ATOM 959 C CA . ASN A 1 115 ? 9.078 -2.486 -7.069 1.00 84.88 115 ASN A CA 1
ATOM 960 C C . ASN A 1 115 ? 9.472 -1.067 -6.662 1.00 84.88 115 ASN A C 1
ATOM 962 O O . ASN A 1 115 ? 8.794 -0.409 -5.875 1.00 84.88 115 ASN A O 1
ATOM 966 N N . LYS A 1 116 ? 10.557 -0.587 -7.276 1.00 85.38 116 LYS A N 1
ATOM 967 C CA . LYS A 1 116 ? 11.059 0.772 -7.092 1.00 85.38 116 LYS A CA 1
ATOM 968 C C . LYS A 1 116 ? 10.038 1.840 -7.503 1.00 85.38 116 LYS A C 1
ATOM 970 O O . LYS A 1 116 ? 9.829 2.763 -6.730 1.00 85.38 116 LYS A O 1
ATOM 975 N N . ILE A 1 117 ? 9.396 1.695 -8.664 1.00 86.56 117 ILE A N 1
ATOM 976 C CA . ILE A 1 117 ? 8.432 2.687 -9.169 1.00 86.56 117 ILE A CA 1
ATOM 977 C C . ILE A 1 117 ? 7.235 2.765 -8.226 1.00 86.56 117 ILE A C 1
ATOM 979 O O . ILE A 1 117 ? 6.864 3.846 -7.803 1.00 86.56 117 ILE A O 1
ATOM 983 N N . MET A 1 118 ? 6.716 1.617 -7.792 1.00 88.12 118 MET A N 1
ATOM 984 C CA . MET A 1 118 ? 5.599 1.571 -6.849 1.00 88.12 118 MET A CA 1
ATOM 985 C C . MET A 1 118 ? 5.931 2.238 -5.505 1.00 88.12 118 MET A C 1
ATOM 987 O O . MET A 1 118 ? 5.111 2.964 -4.947 1.00 88.12 118 MET A O 1
ATOM 991 N N . LYS A 1 119 ? 7.146 2.015 -4.987 1.00 89.12 119 LYS A N 1
ATOM 992 C CA . LYS A 1 119 ? 7.636 2.691 -3.779 1.00 89.12 119 LYS A CA 1
ATOM 993 C C . LYS A 1 119 ? 7.731 4.205 -3.989 1.00 89.12 119 LYS A C 1
ATOM 995 O O . LYS A 1 119 ? 7.323 4.963 -3.115 1.00 89.12 119 LYS A O 1
ATOM 1000 N N . GLU A 1 120 ? 8.281 4.637 -5.121 1.00 88.25 120 GLU A N 1
ATOM 1001 C CA . GLU A 1 120 ? 8.395 6.056 -5.471 1.00 88.25 120 GLU A CA 1
ATOM 1002 C C . GLU A 1 120 ? 7.019 6.705 -5.646 1.00 88.25 120 GLU A C 1
ATOM 1004 O O . GLU A 1 120 ? 6.818 7.801 -5.141 1.00 88.25 120 GLU A O 1
ATOM 1009 N N . ASP A 1 121 ? 6.054 6.022 -6.261 1.00 89.62 121 ASP A N 1
ATOM 1010 C CA . ASP A 1 121 ? 4.680 6.505 -6.419 1.00 89.62 121 ASP A CA 1
ATOM 1011 C C . ASP A 1 121 ? 4.006 6.697 -5.047 1.00 89.62 121 ASP A C 1
ATOM 1013 O O . ASP A 1 121 ? 3.432 7.748 -4.776 1.00 89.62 121 ASP A O 1
ATOM 1017 N N . ILE A 1 122 ? 4.145 5.736 -4.127 1.00 88.50 122 ILE A N 1
ATOM 1018 C CA . ILE A 1 122 ? 3.619 5.845 -2.754 1.00 88.50 122 ILE A CA 1
ATOM 1019 C C . ILE A 1 122 ? 4.226 7.028 -1.985 1.00 88.50 122 ILE A C 1
ATOM 1021 O O . ILE A 1 122 ? 3.512 7.738 -1.274 1.00 88.50 122 ILE A O 1
ATOM 1025 N N . ILE A 1 123 ? 5.529 7.265 -2.132 1.00 88.75 123 ILE A N 1
ATOM 1026 C CA . ILE A 1 123 ? 6.213 8.360 -1.436 1.00 88.75 123 ILE A CA 1
ATOM 1027 C C . ILE A 1 123 ? 5.871 9.711 -2.075 1.00 88.75 123 ILE A C 1
ATOM 1029 O O . ILE A 1 123 ? 5.523 10.652 -1.368 1.00 88.75 123 ILE A O 1
ATOM 1033 N N . ASN A 1 124 ? 5.972 9.816 -3.400 1.00 88.06 124 ASN A N 1
ATOM 1034 C CA . ASN A 1 124 ? 5.908 11.091 -4.112 1.00 88.06 124 ASN A CA 1
ATOM 1035 C C . ASN A 1 124 ? 4.472 11.553 -4.375 1.00 88.06 124 ASN A C 1
ATOM 1037 O O . ASN A 1 124 ? 4.208 12.750 -4.316 1.00 88.06 124 ASN A O 1
ATOM 1041 N N . ILE A 1 125 ? 3.556 10.628 -4.681 1.00 86.75 125 ILE A N 1
ATOM 1042 C CA . ILE A 1 125 ? 2.154 10.953 -4.986 1.00 86.75 125 ILE A CA 1
ATOM 1043 C C . ILE A 1 125 ? 1.346 11.019 -3.692 1.00 86.75 125 ILE A C 1
ATOM 1045 O O . ILE A 1 125 ? 0.607 11.973 -3.467 1.00 86.75 125 ILE A O 1
ATOM 1049 N N . HIS A 1 126 ? 1.509 10.015 -2.827 1.00 86.44 126 HIS A N 1
ATOM 1050 C CA . HIS A 1 126 ? 0.662 9.847 -1.641 1.00 86.44 126 HIS A CA 1
ATOM 1051 C C . HIS A 1 126 ? 1.307 10.352 -0.348 1.00 86.44 126 HIS A C 1
ATOM 1053 O O . HIS A 1 126 ? 0.643 10.412 0.682 1.00 86.44 126 HIS A O 1
ATOM 1059 N N . GLY A 1 127 ? 2.586 10.741 -0.376 1.00 84.69 127 GLY A N 1
ATOM 1060 C CA . GLY A 1 127 ? 3.279 11.304 0.786 1.00 84.69 127 GLY A CA 1
ATOM 1061 C C . GLY A 1 127 ? 3.589 10.289 1.891 1.00 84.69 127 GLY A C 1
ATOM 1062 O O . GLY A 1 127 ? 3.879 10.687 3.020 1.00 84.69 127 GLY A O 1
ATOM 1063 N N . ILE A 1 128 ? 3.524 8.985 1.603 1.00 85.00 128 ILE A N 1
ATOM 1064 C CA . ILE A 1 128 ? 3.691 7.934 2.614 1.00 85.00 128 ILE A CA 1
ATOM 1065 C C . ILE A 1 128 ? 5.169 7.548 2.703 1.00 85.00 128 ILE A C 1
ATOM 1067 O O . ILE A 1 128 ? 5.720 6.897 1.814 1.00 85.00 128 ILE A O 1
ATOM 1071 N N . ILE A 1 129 ? 5.813 7.932 3.803 1.00 84.56 129 ILE A N 1
ATOM 1072 C CA . ILE A 1 129 ? 7.248 7.720 4.033 1.00 84.56 129 ILE A CA 1
ATOM 1073 C C . ILE A 1 129 ? 7.541 6.474 4.894 1.00 84.56 129 ILE A C 1
ATOM 1075 O O . ILE A 1 129 ? 6.659 5.977 5.598 1.00 84.56 129 ILE A O 1
ATOM 1079 N N . PRO A 1 130 ? 8.780 5.940 4.875 1.00 79.19 130 PRO A N 1
ATOM 1080 C CA . PRO A 1 130 ? 9.218 4.928 5.841 1.00 79.19 130 PRO A CA 1
ATOM 1081 C C . PRO A 1 130 ? 9.032 5.401 7.293 1.00 79.19 130 PRO A C 1
ATOM 1083 O O . PRO A 1 130 ? 9.142 6.592 7.567 1.00 79.19 130 PRO A O 1
ATOM 1086 N N . ASN A 1 131 ? 8.797 4.473 8.230 1.00 69.88 131 ASN A N 1
ATOM 1087 C CA . ASN A 1 131 ? 8.401 4.779 9.619 1.00 69.88 131 ASN A CA 1
ATOM 1088 C C . ASN A 1 131 ? 7.130 5.648 9.709 1.00 69.88 131 ASN A C 1
ATOM 1090 O O . ASN A 1 131 ? 7.017 6.529 10.563 1.00 69.88 131 ASN A O 1
ATOM 1094 N N . LYS A 1 132 ? 6.164 5.377 8.821 1.00 65.25 132 LYS A N 1
ATOM 1095 C CA . LYS A 1 132 ? 4.892 6.103 8.731 1.00 65.25 132 LYS A CA 1
ATOM 1096 C C . LYS A 1 132 ? 4.129 6.191 10.056 1.00 65.25 132 LYS A C 1
ATOM 1098 O O . LYS A 1 132 ? 3.437 7.177 10.244 1.00 65.25 132 LYS A O 1
ATOM 1103 N N . SER A 1 133 ? 4.261 5.233 10.977 1.00 63.75 133 SER A N 1
ATOM 1104 C CA . SER A 1 133 ? 3.441 5.179 12.197 1.00 63.75 133 SER A CA 1
ATOM 1105 C C . SER A 1 133 ? 3.467 6.505 12.971 1.00 63.75 133 SER A C 1
ATOM 1107 O O . SER A 1 133 ? 2.422 7.049 13.298 1.00 63.75 133 SER A O 1
ATOM 1109 N N . SER A 1 134 ? 4.642 7.118 13.139 1.00 62.88 134 SER A N 1
ATOM 1110 C CA . SER A 1 134 ? 4.787 8.374 13.890 1.00 62.88 134 SER A CA 1
ATOM 1111 C C . SER A 1 134 ? 4.672 9.656 13.057 1.00 62.88 134 SER A C 1
ATOM 1113 O O . SER A 1 134 ? 4.621 10.746 13.619 1.00 62.88 134 SER A O 1
ATOM 1115 N N . SER A 1 135 ? 4.683 9.560 11.725 1.00 66.81 135 SER A N 1
ATOM 1116 C CA . SER A 1 135 ? 4.830 10.720 10.826 1.00 66.81 135 SER A CA 1
ATOM 1117 C C . SER A 1 135 ? 3.861 10.727 9.642 1.00 66.81 135 SER A C 1
ATOM 1119 O O . SER A 1 135 ? 3.980 11.571 8.751 1.00 66.81 135 SER A O 1
ATOM 1121 N N . ALA A 1 136 ? 2.894 9.806 9.627 1.00 73.88 136 ALA A N 1
ATOM 1122 C CA . ALA A 1 136 ? 1.887 9.709 8.583 1.00 73.88 136 ALA A CA 1
ATOM 1123 C C . ALA A 1 136 ? 1.083 11.007 8.512 1.00 73.88 136 ALA A C 1
ATOM 1125 O O . ALA A 1 136 ? 0.507 11.458 9.503 1.00 73.88 136 ALA A O 1
ATOM 1126 N N . LYS A 1 137 ? 1.038 11.593 7.318 1.00 80.25 137 LYS A N 1
ATOM 1127 C CA . LYS A 1 137 ? 0.108 12.665 6.972 1.00 80.25 137 LYS A CA 1
ATOM 1128 C C . LYS A 1 137 ? -1.051 12.069 6.194 1.00 80.25 137 LYS A C 1
ATOM 1130 O O . LYS A 1 137 ? -0.885 11.053 5.519 1.00 80.25 137 LYS A O 1
ATOM 1135 N N . PHE A 1 138 ? -2.214 12.700 6.296 1.00 84.25 138 PHE A N 1
ATOM 1136 C CA . PHE A 1 138 ? -3.366 12.286 5.514 1.00 84.25 138 PHE A CA 1
ATOM 1137 C C . PHE A 1 138 ? -3.087 12.557 4.020 1.00 84.25 138 PHE A C 1
ATOM 1139 O O . PHE A 1 138 ? -2.702 13.681 3.681 1.00 84.25 138 PHE A O 1
ATOM 1146 N N . PRO A 1 139 ? -3.196 11.552 3.130 1.00 86.88 139 PRO A N 1
ATOM 1147 C CA . PRO A 1 139 ? -2.945 11.740 1.703 1.00 86.88 139 PRO A CA 1
ATOM 1148 C C . PRO A 1 139 ? -4.029 12.615 1.061 1.00 86.88 139 PRO A C 1
ATOM 1150 O O . PRO A 1 139 ? -5.172 12.638 1.511 1.00 86.88 139 PRO A O 1
ATOM 1153 N N . ASN A 1 140 ? -3.696 13.311 -0.028 1.00 87.69 140 ASN A N 1
ATOM 1154 C CA . ASN A 1 140 ? -4.660 14.135 -0.762 1.00 87.69 140 ASN A CA 1
ATOM 1155 C C . ASN A 1 140 ? -5.573 13.263 -1.647 1.00 87.69 140 ASN A C 1
ATOM 1157 O O . ASN A 1 140 ? -5.343 13.122 -2.849 1.00 87.69 140 ASN A O 1
ATOM 1161 N N . VAL A 1 141 ? -6.564 12.621 -1.027 1.00 89.94 141 VAL A N 1
ATOM 1162 C CA . VAL A 1 141 ? -7.521 11.725 -1.693 1.00 89.94 141 VAL A CA 1
ATOM 1163 C C . VAL A 1 141 ? -8.669 12.544 -2.299 1.00 89.94 141 VAL A C 1
ATOM 1165 O O . VAL A 1 141 ? -9.297 13.313 -1.568 1.00 89.94 141 VAL A O 1
ATOM 1168 N N . PRO A 1 142 ? -9.008 12.366 -3.592 1.00 92.38 142 PRO A N 1
ATOM 1169 C CA . PRO A 1 142 ? -10.182 13.001 -4.186 1.00 92.38 142 PRO A CA 1
ATOM 1170 C C . PRO A 1 142 ? -11.476 12.595 -3.468 1.00 92.38 142 PRO A C 1
ATOM 1172 O O . PRO A 1 142 ? -11.636 11.441 -3.063 1.00 92.38 142 PRO A O 1
ATOM 1175 N N . GLU A 1 143 ? -12.424 13.527 -3.344 1.00 90.00 143 GLU A N 1
ATOM 1176 C CA . GLU A 1 143 ? -13.649 13.329 -2.555 1.00 90.00 143 GLU A CA 1
ATOM 1177 C C . GLU A 1 143 ? -14.463 12.103 -3.001 1.00 90.00 143 GLU A C 1
ATOM 1179 O O . GLU A 1 143 ? -14.961 11.352 -2.159 1.00 90.00 143 GLU A O 1
ATOM 1184 N N . GLU A 1 144 ? -14.516 11.845 -4.312 1.00 92.94 144 GLU A N 1
ATOM 1185 C CA . GLU A 1 144 ? -15.197 10.688 -4.908 1.00 92.94 144 GLU A CA 1
ATOM 1186 C C . GLU A 1 144 ? -14.651 9.336 -4.408 1.00 92.94 144 GLU A C 1
ATOM 1188 O O . GLU A 1 144 ? -15.399 8.365 -4.302 1.00 92.94 144 GLU A O 1
ATOM 1193 N N . TYR A 1 145 ? -13.372 9.278 -4.023 1.00 94.00 145 TYR A N 1
ATOM 1194 C CA . TYR A 1 145 ? -12.725 8.063 -3.528 1.00 94.00 145 TYR A CA 1
ATOM 1195 C C . TYR A 1 145 ? -12.539 8.033 -2.011 1.00 94.00 145 TYR A C 1
ATOM 1197 O O . TYR A 1 145 ? -12.104 7.014 -1.466 1.00 94.00 145 TYR A O 1
ATOM 1205 N N . MET A 1 146 ? -12.867 9.121 -1.313 1.00 92.69 146 MET A N 1
ATOM 1206 C CA . MET A 1 146 ? -12.611 9.262 0.120 1.00 92.69 146 MET A CA 1
ATOM 1207 C C . MET A 1 146 ? -13.293 8.162 0.941 1.00 92.69 146 MET A C 1
ATOM 1209 O O . MET A 1 146 ? -12.691 7.590 1.846 1.00 92.69 146 MET A O 1
ATOM 1213 N N . SER A 1 147 ? -14.532 7.800 0.599 1.00 92.31 147 SER A N 1
ATOM 1214 C CA . SER A 1 147 ? -15.260 6.713 1.271 1.00 92.31 147 SER A CA 1
ATOM 1215 C C . SER A 1 147 ? -14.555 5.359 1.115 1.00 92.31 147 SER A C 1
ATOM 1217 O O . SER A 1 147 ? -14.494 4.567 2.056 1.00 92.31 147 SER A O 1
ATOM 1219 N N . HIS A 1 148 ? -13.973 5.104 -0.059 1.00 94.94 148 HIS A N 1
ATOM 1220 C CA . HIS A 1 148 ? -13.214 3.894 -0.345 1.00 94.94 148 HIS A CA 1
ATOM 1221 C C . HIS A 1 148 ? -11.860 3.871 0.353 1.00 94.94 148 HIS A C 1
ATOM 1223 O O . HIS A 1 148 ? -11.419 2.808 0.776 1.00 94.94 148 HIS A O 1
ATOM 1229 N N . PHE A 1 149 ? -11.227 5.026 0.515 1.00 94.06 149 PHE A N 1
ATOM 1230 C CA . PHE A 1 149 ? -10.017 5.151 1.310 1.00 94.06 149 PHE A CA 1
ATOM 1231 C C . PHE A 1 149 ? -10.281 4.874 2.796 1.00 94.06 149 PHE A C 1
ATOM 1233 O O . PHE A 1 149 ? -9.619 4.026 3.391 1.00 94.06 149 PHE A O 1
ATOM 1240 N N . VAL A 1 150 ? -11.297 5.522 3.376 1.00 91.56 150 VAL A N 1
ATOM 1241 C CA . VAL A 1 150 ? -11.649 5.371 4.797 1.00 91.56 150 VAL A CA 1
ATOM 1242 C C . VAL A 1 150 ? -12.032 3.931 5.129 1.00 91.56 150 VAL A C 1
ATOM 1244 O O . VAL A 1 150 ? -11.540 3.401 6.122 1.00 91.56 150 VAL A O 1
ATOM 1247 N N . ARG A 1 151 ? -12.843 3.261 4.292 1.00 91.44 151 ARG A N 1
ATOM 1248 C CA . ARG A 1 151 ? -13.175 1.840 4.516 1.00 91.44 151 ARG A CA 1
ATOM 1249 C C . ARG A 1 151 ? -11.925 0.946 4.450 1.00 91.44 151 ARG A C 1
ATOM 1251 O O . ARG A 1 151 ? -11.824 -0.004 5.204 1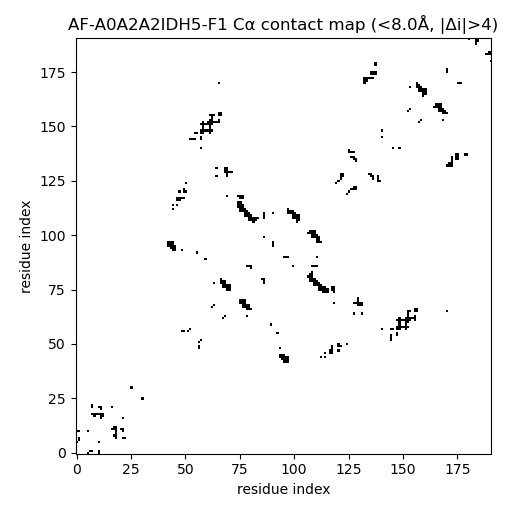.00 91.44 151 ARG A O 1
ATOM 1258 N N . GLY A 1 152 ? -10.960 1.269 3.583 1.00 92.38 152 GLY A N 1
ATOM 1259 C CA . GLY A 1 152 ? -9.707 0.520 3.480 1.00 92.38 152 GLY A CA 1
ATOM 1260 C C . GLY A 1 152 ? -8.833 0.669 4.718 1.00 92.38 152 GLY A C 1
ATOM 1261 O O . GLY A 1 152 ? -8.294 -0.315 5.209 1.00 92.38 152 GLY A O 1
ATOM 1262 N N . TYR A 1 153 ? -8.725 1.890 5.246 1.00 92.06 153 TYR A N 1
ATOM 1263 C CA . TYR A 1 153 ? -8.025 2.141 6.507 1.00 92.06 153 TYR A CA 1
ATOM 1264 C C . TYR A 1 153 ? -8.717 1.437 7.684 1.00 92.06 153 TYR A C 1
ATOM 1266 O O . TYR A 1 153 ? -8.054 0.810 8.507 1.00 92.06 153 TYR A O 1
ATOM 1274 N N . PHE A 1 154 ? -10.053 1.480 7.715 1.00 91.38 154 PHE A N 1
ATOM 1275 C CA . PHE A 1 154 ? -10.868 0.784 8.707 1.00 91.38 154 PHE A CA 1
ATOM 1276 C C . PHE A 1 154 ? -10.670 -0.738 8.681 1.00 91.38 154 PHE A C 1
ATOM 1278 O O . PHE A 1 154 ? -10.502 -1.347 9.727 1.00 91.38 154 PHE A O 1
ATOM 1285 N N . ASP A 1 155 ? -10.646 -1.360 7.504 1.00 89.25 155 ASP A N 1
ATOM 1286 C CA . ASP A 1 155 ? -10.475 -2.815 7.401 1.00 89.25 155 ASP A CA 1
ATOM 1287 C C . ASP A 1 155 ? -9.065 -3.287 7.810 1.00 89.25 155 ASP A C 1
ATOM 1289 O O . ASP A 1 155 ? -8.873 -4.475 8.064 1.00 89.25 155 ASP A O 1
ATOM 1293 N N . GLY A 1 156 ? -8.082 -2.381 7.866 1.00 86.44 156 GLY A N 1
ATOM 1294 C CA . GLY A 1 156 ? -6.737 -2.679 8.364 1.00 86.44 156 GLY A CA 1
ATOM 1295 C C . GLY A 1 156 ? -6.598 -2.505 9.880 1.00 86.44 156 GLY A C 1
ATOM 1296 O O . GLY A 1 156 ? -6.208 -3.441 10.568 1.00 86.44 156 GLY A O 1
ATOM 1297 N N . ASP A 1 157 ? -6.944 -1.324 10.408 1.00 85.25 157 ASP A N 1
ATOM 1298 C CA . ASP A 1 157 ? -6.685 -0.954 11.820 1.00 85.25 157 ASP A CA 1
ATOM 1299 C C . ASP A 1 157 ? -7.939 -0.449 12.567 1.00 85.25 157 ASP A C 1
ATOM 1301 O O . ASP A 1 157 ? -7.885 0.331 13.524 1.00 85.25 157 ASP A O 1
ATOM 1305 N N . GLY A 1 158 ? -9.115 -0.843 12.081 1.00 85.56 158 GLY A N 1
ATOM 1306 C CA . GLY A 1 158 ? -10.409 -0.513 12.661 1.00 85.56 158 GLY A CA 1
ATOM 1307 C C . GLY A 1 158 ? -10.944 -1.600 13.587 1.00 85.56 158 GLY A C 1
ATOM 1308 O O . GLY A 1 158 ? -10.671 -2.793 13.450 1.00 85.56 158 GLY A O 1
ATOM 1309 N N . TYR A 1 159 ? -11.767 -1.175 14.539 1.00 87.06 159 TYR A N 1
ATOM 1310 C CA . TYR A 1 159 ? -12.445 -2.057 15.479 1.00 87.06 159 TYR A CA 1
ATOM 1311 C C . TYR A 1 159 ? -13.929 -1.700 15.591 1.00 87.06 159 TYR A C 1
ATOM 1313 O O . TYR A 1 159 ? -14.294 -0.532 15.743 1.00 87.06 159 TYR A O 1
ATOM 1321 N N . ILE A 1 160 ? -14.793 -2.719 15.538 1.00 88.56 160 ILE A N 1
ATOM 1322 C CA . ILE A 1 160 ? -16.241 -2.581 15.739 1.00 88.56 160 ILE A CA 1
ATOM 1323 C C . ILE A 1 160 ? -16.584 -3.030 17.155 1.00 88.56 160 ILE A C 1
ATOM 1325 O O . ILE A 1 160 ? -16.386 -4.193 17.509 1.00 88.56 160 ILE A O 1
ATOM 1329 N N . ASN A 1 161 ? -17.174 -2.130 17.941 1.00 87.69 161 ASN A N 1
ATOM 1330 C CA . ASN A 1 161 ? -17.835 -2.497 19.185 1.00 87.69 161 ASN A CA 1
ATOM 1331 C C . ASN A 1 161 ? -19.341 -2.666 18.935 1.00 87.69 161 ASN A C 1
ATOM 1333 O O . ASN A 1 161 ? -20.076 -1.684 18.816 1.00 87.69 161 ASN A O 1
ATOM 1337 N N . TYR A 1 162 ? -19.793 -3.919 18.879 1.00 87.50 162 TYR A N 1
ATOM 1338 C CA . TYR A 1 162 ? -21.195 -4.264 18.627 1.00 87.50 162 TYR A CA 1
ATOM 1339 C C . TYR A 1 162 ? -22.139 -3.902 19.780 1.00 87.50 162 TYR A C 1
ATOM 1341 O O . TYR A 1 162 ? -23.318 -3.670 19.542 1.00 87.50 162 TYR A O 1
ATOM 1349 N N . GLU A 1 163 ? -21.646 -3.822 21.017 1.00 88.19 163 GLU A N 1
ATOM 1350 C CA . GLU A 1 163 ? -22.480 -3.503 22.183 1.00 88.19 163 GLU A CA 1
ATOM 1351 C C . GLU A 1 163 ? -22.830 -2.015 22.236 1.00 88.19 163 GLU A C 1
ATOM 1353 O O . GLU A 1 163 ? -23.944 -1.634 22.589 1.00 88.19 163 GLU A O 1
ATOM 1358 N N . LYS A 1 164 ? -21.863 -1.165 21.881 1.00 86.62 164 LYS A N 1
ATOM 1359 C CA . LYS A 1 164 ? -21.998 0.296 21.927 1.00 86.62 164 LYS A CA 1
ATOM 1360 C C . LYS A 1 164 ? -22.328 0.915 20.571 1.00 86.62 164 LYS A C 1
ATOM 1362 O O . LYS A 1 164 ? -22.537 2.122 20.509 1.00 86.62 164 LYS A O 1
ATOM 1367 N N . TYR A 1 165 ? -22.363 0.110 19.506 1.00 85.75 165 TYR A N 1
ATOM 1368 C CA . TYR A 1 165 ? -22.507 0.562 18.119 1.00 85.75 165 TYR A CA 1
ATOM 1369 C C . TYR A 1 165 ? -21.490 1.655 17.750 1.00 85.75 165 TYR A C 1
ATOM 1371 O O . TYR A 1 165 ? -21.815 2.629 17.074 1.00 85.75 165 TYR A O 1
ATOM 1379 N N . THR A 1 166 ? -20.245 1.499 18.213 1.00 86.69 166 THR A N 1
ATOM 1380 C CA . THR A 1 166 ? -19.157 2.450 17.950 1.00 86.69 166 THR A CA 1
ATOM 1381 C C . THR A 1 166 ? -18.103 1.839 17.042 1.00 86.69 166 THR A C 1
ATOM 1383 O O . THR A 1 166 ? -17.694 0.691 17.236 1.00 86.69 166 THR A O 1
ATOM 1386 N N . LEU A 1 167 ? -17.618 2.641 16.097 1.00 86.38 167 LEU A N 1
ATOM 1387 C CA . LEU A 1 167 ? -16.443 2.340 15.288 1.00 86.38 167 LEU A CA 1
ATOM 1388 C C . LEU A 1 167 ? -15.234 3.031 15.914 1.00 86.38 167 LEU A C 1
ATOM 1390 O O . LEU A 1 167 ? -15.301 4.209 16.263 1.00 86.38 167 LEU A O 1
ATOM 1394 N N . THR A 1 168 ? -14.136 2.304 16.067 1.00 87.31 168 THR A N 1
ATOM 1395 C CA . THR A 1 168 ? -12.879 2.843 16.586 1.00 87.31 168 THR A CA 1
ATOM 1396 C C . THR A 1 168 ? -11.808 2.710 15.523 1.00 87.31 168 THR A C 1
ATOM 1398 O O . THR A 1 168 ? -11.647 1.647 14.933 1.00 87.31 168 THR A O 1
ATOM 1401 N N . PHE A 1 169 ? -11.084 3.798 15.297 1.00 87.75 169 PHE A N 1
ATOM 1402 C CA . PHE A 1 169 ? -9.887 3.826 14.472 1.00 87.75 169 PHE A CA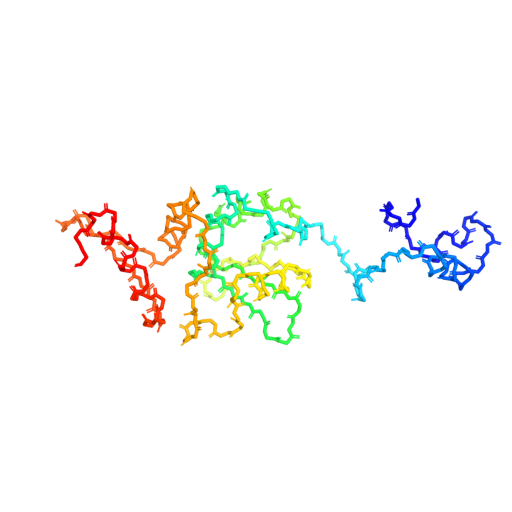 1
ATOM 1403 C C . PHE A 1 169 ? -8.685 3.932 15.402 1.00 87.75 169 PHE A C 1
ATOM 1405 O O . PHE A 1 169 ? -8.687 4.767 16.311 1.00 87.75 169 PHE A O 1
ATOM 1412 N N . VAL A 1 170 ? -7.679 3.093 15.186 1.00 82.25 170 VAL A N 1
ATOM 1413 C CA . VAL A 1 170 ? -6.398 3.179 15.889 1.00 82.25 170 VAL A CA 1
ATOM 1414 C C . VAL A 1 170 ? -5.370 3.787 14.934 1.00 82.25 170 VAL A C 1
ATOM 1416 O O . VAL A 1 170 ? -5.496 3.688 13.715 1.00 82.25 170 VAL A O 1
ATOM 1419 N N . GLY A 1 171 ? -4.423 4.551 15.472 1.00 81.75 171 GLY A N 1
ATOM 1420 C CA . GLY A 1 171 ? -3.394 5.207 14.677 1.00 81.75 171 GLY A CA 1
ATOM 1421 C C . GLY A 1 171 ? -2.411 5.979 15.547 1.00 81.75 171 GLY A C 1
ATOM 1422 O O . GLY A 1 171 ? -2.805 6.701 16.460 1.00 81.75 171 GLY A O 1
ATOM 1423 N N . ASP A 1 172 ? -1.122 5.842 15.243 1.00 77.44 172 ASP A N 1
ATOM 1424 C CA . ASP A 1 172 ? -0.034 6.465 16.010 1.00 77.44 172 ASP A CA 1
ATOM 1425 C C . ASP A 1 172 ? 0.187 7.951 15.650 1.00 77.44 172 ASP A C 1
ATOM 1427 O O . ASP A 1 172 ? 0.765 8.715 16.427 1.00 77.44 172 ASP A O 1
ATOM 1431 N N . SER A 1 173 ? -0.283 8.396 14.478 1.00 84.94 173 SER A N 1
ATOM 1432 C CA . SER A 1 173 ? -0.132 9.783 14.025 1.00 84.94 173 SER A CA 1
ATOM 1433 C C . SER A 1 173 ? -1.347 10.624 14.401 1.00 84.94 173 SER A C 1
ATOM 1435 O O . SER A 1 173 ? -2.402 10.537 13.770 1.00 84.94 173 SER A O 1
ATOM 1437 N N . LYS A 1 174 ? -1.174 11.525 15.375 1.00 85.06 174 LYS A N 1
ATOM 1438 C CA . LYS A 1 174 ? -2.219 12.479 15.777 1.00 85.06 174 LYS A CA 1
ATOM 1439 C C . LYS A 1 174 ? -2.719 13.327 14.601 1.00 85.06 174 LYS A C 1
ATOM 1441 O O . LYS A 1 174 ? -3.919 13.453 14.414 1.00 85.06 174 LYS A O 1
ATOM 1446 N N . ALA A 1 175 ? -1.813 13.846 13.770 1.00 86.69 175 ALA A N 1
ATOM 1447 C CA . ALA A 1 175 ? -2.186 14.689 12.630 1.00 86.69 175 ALA A CA 1
ATOM 1448 C C . ALA A 1 175 ? -3.068 13.945 11.612 1.00 86.69 175 ALA A C 1
ATOM 1450 O O . ALA A 1 175 ? -3.975 14.531 11.020 1.00 86.69 175 ALA A O 1
ATOM 1451 N N . PHE A 1 176 ? -2.808 12.649 11.415 1.00 88.38 176 PHE A N 1
ATOM 1452 C CA . PHE A 1 176 ? -3.641 11.802 10.567 1.00 88.38 176 PHE A CA 1
ATOM 1453 C C . PHE A 1 176 ? -5.032 11.602 11.177 1.00 88.38 176 PHE A C 1
ATOM 1455 O O . PHE A 1 176 ? -6.030 11.755 10.477 1.00 88.38 176 PHE A O 1
ATOM 1462 N N . MET A 1 177 ? -5.093 11.303 12.477 1.00 89.12 177 MET A N 1
ATOM 1463 C CA . MET A 1 177 ? -6.348 11.066 13.193 1.00 89.12 177 MET A CA 1
ATOM 1464 C C . MET A 1 177 ? -7.221 12.321 13.274 1.00 89.12 177 MET A C 1
ATOM 1466 O O . MET A 1 177 ? -8.424 12.222 13.053 1.00 89.12 177 MET A O 1
ATOM 1470 N N . ASP A 1 178 ? -6.625 13.493 13.507 1.00 89.88 178 ASP A N 1
ATOM 1471 C CA . ASP A 1 178 ? -7.332 14.779 13.511 1.00 89.88 178 ASP A CA 1
ATOM 1472 C C . ASP A 1 178 ? -7.964 15.043 12.127 1.00 89.88 178 ASP A C 1
ATOM 1474 O O . ASP A 1 178 ? -9.156 15.329 12.026 1.00 89.88 178 ASP A O 1
ATOM 1478 N N . SER A 1 179 ? -7.207 14.819 11.044 1.00 90.25 179 SER A N 1
ATOM 1479 C CA . SER A 1 179 ? -7.716 14.960 9.667 1.00 90.25 179 SER A CA 1
ATOM 1480 C C . SER A 1 179 ? -8.847 13.967 9.364 1.00 90.25 179 SER A C 1
ATOM 1482 O O . SER A 1 179 ? -9.855 14.318 8.750 1.00 90.25 179 SER A O 1
ATOM 1484 N N . LEU A 1 180 ? -8.704 12.711 9.803 1.00 89.44 180 LEU A N 1
ATOM 1485 C CA . LEU A 1 180 ? -9.739 11.689 9.645 1.00 89.44 180 LEU A CA 1
ATOM 1486 C C . LEU A 1 180 ? -11.017 12.075 10.408 1.00 89.44 180 LEU A C 1
ATOM 1488 O O . LEU A 1 180 ? -12.115 11.926 9.874 1.00 89.44 180 LEU A O 1
ATOM 1492 N N . MET A 1 181 ? -10.882 12.600 11.627 1.00 89.38 181 MET A N 1
ATOM 1493 C CA . MET A 1 181 ? -12.002 13.050 12.454 1.00 89.38 181 MET A CA 1
ATOM 1494 C C . MET A 1 181 ? -12.773 14.197 11.796 1.00 89.38 181 MET A C 1
ATOM 1496 O O . MET A 1 181 ? -14.004 14.160 11.770 1.00 89.38 181 MET A O 1
ATOM 1500 N N . GLU A 1 182 ? -12.078 15.173 11.210 1.00 90.12 182 GLU A N 1
ATOM 1501 C CA . GLU A 1 182 ? -12.703 16.266 10.455 1.00 90.12 182 GLU A CA 1
ATOM 1502 C C . GLU A 1 182 ? -13.497 15.740 9.251 1.00 90.12 182 GLU A C 1
ATOM 1504 O O . GLU A 1 182 ? -14.650 16.128 9.039 1.00 90.12 182 GLU A O 1
ATOM 1509 N N . ILE A 1 183 ? -12.925 14.792 8.499 1.00 88.88 183 ILE A N 1
ATOM 1510 C CA . ILE A 1 183 ? -13.592 14.167 7.349 1.00 88.88 183 ILE A CA 1
ATOM 1511 C C . ILE A 1 183 ? -14.859 13.429 7.792 1.00 88.88 183 ILE A C 1
ATOM 1513 O O . ILE A 1 183 ? -15.911 13.590 7.170 1.00 88.88 183 ILE A O 1
ATOM 1517 N N . LEU A 1 184 ? -14.793 12.641 8.866 1.00 87.38 184 LEU A N 1
ATOM 1518 C CA . LEU A 1 184 ? -15.951 11.907 9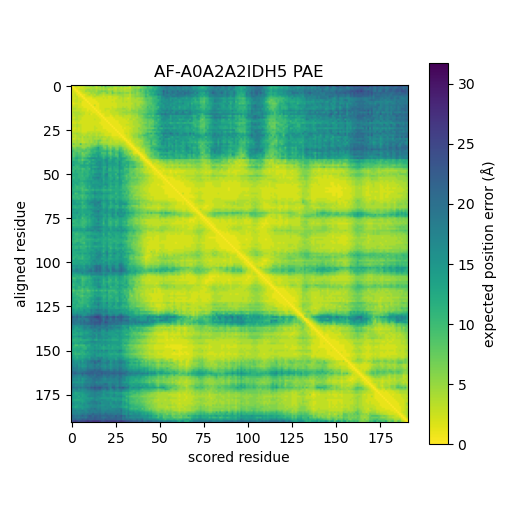.384 1.00 87.38 184 LEU A CA 1
ATOM 1519 C C . LEU A 1 184 ? -17.027 12.861 9.929 1.00 87.38 184 LEU A C 1
ATOM 1521 O O . LEU A 1 184 ? -18.208 12.687 9.619 1.00 87.38 184 LEU A O 1
ATOM 1525 N N . SER A 1 185 ? -16.618 13.908 10.649 1.00 88.00 185 SER A N 1
ATOM 1526 C CA . SER A 1 185 ? -17.510 14.955 11.164 1.00 88.00 185 SER A CA 1
ATOM 1527 C C . SER A 1 185 ? -18.241 15.683 10.039 1.00 88.00 185 SER A C 1
ATOM 1529 O O . SER A 1 185 ? -19.455 15.872 10.106 1.00 88.00 185 SER A O 1
ATOM 1531 N N . SER A 1 186 ? -17.533 16.033 8.956 1.00 88.19 186 SER A N 1
ATOM 1532 C CA . SER A 1 186 ? -18.135 16.693 7.788 1.00 88.19 186 SER A CA 1
ATOM 1533 C C . SER A 1 186 ? -19.214 15.844 7.104 1.00 88.19 186 SER A C 1
ATOM 1535 O O . SER A 1 186 ? -20.128 16.379 6.481 1.00 88.19 186 SER A O 1
ATOM 1537 N N . LYS A 1 187 ? -19.150 14.516 7.264 1.00 85.06 187 LYS A N 1
ATOM 1538 C CA . LYS A 1 187 ? -20.140 13.559 6.749 1.00 85.06 187 LYS A CA 1
ATOM 1539 C C . LYS A 1 187 ? -21.290 13.289 7.727 1.00 85.06 187 LYS A C 1
ATOM 1541 O O . LYS A 1 187 ? -22.118 12.421 7.461 1.00 85.06 187 LYS A O 1
ATOM 1546 N N . GLY A 1 188 ? -21.359 14.025 8.838 1.00 83.56 188 GLY A N 1
ATOM 1547 C CA . GLY A 1 188 ? -22.433 13.931 9.826 1.00 83.56 188 GLY A CA 1
ATOM 1548 C C . GLY A 1 188 ? -22.283 12.775 10.817 1.00 83.56 188 GLY A C 1
ATOM 1549 O O . GLY A 1 188 ? -23.244 12.446 11.513 1.00 83.56 188 GLY A O 1
ATOM 1550 N N . LEU A 1 189 ? -21.105 12.148 10.895 1.00 81.38 189 LEU A N 1
ATOM 1551 C CA . LEU A 1 189 ? -20.825 11.140 11.914 1.00 81.38 189 LEU A CA 1
ATOM 1552 C C . LEU A 1 189 ? -20.464 11.827 13.231 1.00 81.38 189 LEU A C 1
ATOM 1554 O O . LEU A 1 189 ? -19.690 12.780 13.260 1.00 81.38 189 LEU A O 1
ATOM 1558 N N . LYS A 1 190 ? -21.022 11.323 14.333 1.00 78.44 190 LYS A N 1
ATOM 1559 C CA . LYS A 1 190 ? -20.697 11.800 15.677 1.00 78.44 190 LYS A CA 1
ATOM 1560 C C . LYS A 1 190 ? -19.362 11.189 16.109 1.00 78.44 190 LYS A C 1
ATOM 1562 O O . LYS A 1 190 ? -19.322 9.999 16.420 1.00 78.44 190 LYS A O 1
ATOM 1567 N N . THR A 1 191 ? -18.303 11.991 16.087 1.00 74.69 191 THR A N 1
ATOM 1568 C CA . THR A 1 191 ? -16.938 11.622 16.501 1.00 74.69 191 THR A CA 1
ATOM 1569 C C . THR A 1 191 ? -16.618 12.076 17.913 1.00 74.69 191 THR A C 1
ATOM 1571 O O . THR A 1 191 ? -17.117 13.160 18.297 1.00 74.69 191 THR A O 1
#